Protein AF-A0A7X9A4W4-F1 (afdb_monomer)

Structure (mmCIF, N/CA/C/O backbone):
data_AF-A0A7X9A4W4-F1
#
_entry.id   AF-A0A7X9A4W4-F1
#
loop_
_atom_site.group_PDB
_atom_site.id
_atom_site.type_symbol
_atom_site.label_atom_id
_atom_site.label_alt_id
_atom_site.label_comp_id
_atom_site.label_asym_id
_atom_site.label_entity_id
_atom_site.label_seq_id
_atom_site.pdbx_PDB_ins_code
_atom_site.Cartn_x
_atom_site.Cartn_y
_atom_site.Cartn_z
_atom_site.occupancy
_atom_site.B_iso_or_equiv
_atom_site.auth_seq_id
_atom_site.auth_comp_id
_atom_site.auth_asym_id
_atom_site.auth_atom_id
_atom_site.pdbx_PDB_model_num
ATOM 1 N N . MET A 1 1 ? -30.301 20.824 38.271 1.00 56.84 1 MET A N 1
ATOM 2 C CA . MET A 1 1 ? -29.889 21.239 36.911 1.00 56.84 1 MET A CA 1
ATOM 3 C C . MET A 1 1 ? -31.110 21.199 36.017 1.00 56.84 1 MET A C 1
ATOM 5 O O . MET A 1 1 ? -31.786 20.177 36.024 1.00 56.84 1 MET A O 1
ATOM 9 N N . LYS A 1 2 ? -31.411 22.298 35.311 1.00 73.31 2 LYS A N 1
ATOM 10 C CA . LYS A 1 2 ? -32.441 22.325 34.260 1.00 73.31 2 LYS A CA 1
ATOM 11 C C . LYS A 1 2 ? -32.108 21.247 33.215 1.00 73.31 2 LYS A C 1
ATOM 13 O O . LYS A 1 2 ? -30.929 20.949 33.025 1.00 73.31 2 LYS A O 1
ATOM 18 N N . ILE A 1 3 ? -33.128 20.668 32.581 1.00 77.38 3 ILE A N 1
ATOM 19 C CA . ILE A 1 3 ? -33.038 19.543 31.626 1.00 77.38 3 ILE A CA 1
ATOM 20 C C . ILE A 1 3 ? -31.880 19.724 30.626 1.00 77.38 3 ILE A C 1
ATOM 22 O O . ILE A 1 3 ? -31.078 18.810 30.457 1.00 77.38 3 ILE A O 1
ATOM 26 N N . LEU A 1 4 ? -31.701 20.942 30.101 1.00 82.19 4 LEU A N 1
ATOM 27 C CA . LEU A 1 4 ? -30.618 21.312 29.184 1.00 82.19 4 LEU A CA 1
ATOM 28 C C . LEU A 1 4 ? -29.208 20.948 29.689 1.00 82.19 4 LEU A C 1
ATOM 30 O O . LEU A 1 4 ? -28.402 20.413 28.940 1.00 82.19 4 LEU A O 1
ATOM 34 N N . GLY A 1 5 ? -28.906 21.174 30.971 1.00 78.88 5 GLY A N 1
ATOM 35 C CA . GLY A 1 5 ? -27.584 20.862 31.526 1.00 78.88 5 GLY A CA 1
ATOM 36 C C . GLY A 1 5 ? -27.318 19.359 31.641 1.00 78.88 5 GLY A C 1
ATOM 37 O O . GLY A 1 5 ? -26.170 18.936 31.569 1.00 78.88 5 GLY A O 1
ATOM 38 N N . ARG A 1 6 ? -28.369 18.545 31.810 1.00 80.25 6 ARG A N 1
ATOM 39 C CA . ARG A 1 6 ? -28.243 17.078 31.811 1.00 80.25 6 ARG A CA 1
ATOM 40 C C . ARG A 1 6 ? -28.008 16.552 30.398 1.00 80.25 6 ARG A C 1
ATOM 42 O O . ARG A 1 6 ? -27.188 15.662 30.221 1.00 80.25 6 ARG A O 1
ATOM 49 N N . VAL A 1 7 ? -28.690 17.144 29.416 1.00 85.75 7 VAL A N 1
ATOM 50 C CA . VAL A 1 7 ? -28.518 16.826 27.992 1.00 85.75 7 VAL A CA 1
ATOM 51 C C . VAL A 1 7 ? -27.101 17.172 27.527 1.00 85.75 7 VAL A C 1
ATOM 53 O O . VAL A 1 7 ? -26.431 16.318 26.960 1.00 85.75 7 VAL A O 1
ATOM 56 N N . LEU A 1 8 ? -26.600 18.371 27.847 1.00 88.06 8 LEU A N 1
ATOM 57 C CA . LEU A 1 8 ? -25.225 18.773 27.518 1.00 88.06 8 LEU A CA 1
ATOM 58 C C . LEU A 1 8 ? -24.176 17.865 28.175 1.00 88.06 8 LEU A C 1
ATOM 60 O O . LEU A 1 8 ? -23.192 17.501 27.540 1.00 88.06 8 LEU A O 1
ATOM 64 N N . PHE A 1 9 ? -24.397 17.462 29.430 1.00 87.00 9 PHE A N 1
ATOM 65 C CA . PHE A 1 9 ? -23.504 16.532 30.122 1.00 87.00 9 PHE A CA 1
ATOM 66 C C . PHE A 1 9 ? -23.478 15.145 29.464 1.00 87.00 9 PHE A C 1
ATOM 68 O O . PHE A 1 9 ? -22.405 14.578 29.270 1.00 87.00 9 PHE A O 1
ATOM 75 N N . ALA A 1 10 ? -24.644 14.608 29.093 1.00 87.31 10 ALA A N 1
ATOM 76 C CA . ALA A 1 10 ? -24.727 13.335 28.385 1.00 87.31 10 ALA A CA 1
ATOM 77 C C . ALA A 1 10 ? -24.008 13.403 27.027 1.00 87.31 10 ALA A C 1
ATOM 79 O O . ALA A 1 10 ? -23.240 12.504 26.697 1.00 87.31 10 ALA A O 1
ATOM 80 N N . LEU A 1 11 ? -24.188 14.501 26.287 1.00 92.69 11 LEU A N 1
ATOM 81 C CA . LEU A 1 11 ? -23.514 14.731 25.009 1.00 92.69 11 LEU A CA 1
ATOM 82 C C . LEU A 1 11 ? -21.988 14.803 25.170 1.00 92.69 11 LEU A C 1
ATOM 84 O O . LEU A 1 11 ? -21.264 14.173 24.405 1.00 92.69 11 LEU A O 1
ATOM 88 N N . LEU A 1 12 ? -21.496 15.483 26.210 1.00 90.75 12 LEU A N 1
ATOM 89 C CA . LEU A 1 12 ? -20.068 15.509 26.540 1.00 90.75 12 LEU A CA 1
ATOM 90 C C . LEU A 1 12 ? -19.519 14.103 26.828 1.00 90.75 12 LEU A C 1
ATOM 92 O O . LEU A 1 12 ? -18.442 13.762 26.349 1.00 90.75 12 LEU A O 1
ATOM 96 N N . CYS A 1 13 ? -20.257 13.276 27.576 1.00 91.06 13 CYS A N 1
ATOM 97 C CA . CYS A 1 13 ? -19.845 11.899 27.860 1.00 91.06 13 CYS A CA 1
ATOM 98 C C . CYS A 1 13 ? -19.750 11.059 26.580 1.00 91.06 13 CYS A C 1
ATOM 100 O O . CYS A 1 13 ? -18.787 10.316 26.419 1.00 91.06 13 CYS A O 1
ATOM 102 N N . VAL A 1 14 ? -20.711 11.203 25.660 1.00 92.69 14 VAL A N 1
ATOM 103 C CA . VAL A 1 14 ? -20.690 10.515 24.359 1.00 92.69 14 VAL A CA 1
ATOM 104 C C . VAL A 1 14 ? -19.486 10.954 23.527 1.00 92.69 14 VAL A C 1
ATOM 106 O O . VAL A 1 14 ? -18.778 10.102 22.997 1.00 92.69 14 VAL A O 1
ATOM 109 N N . ILE A 1 15 ? -19.206 12.259 23.457 1.00 93.50 15 ILE A N 1
ATOM 110 C CA . ILE A 1 15 ? -18.042 12.788 22.730 1.00 93.50 15 ILE A CA 1
ATOM 111 C C . ILE A 1 15 ? -16.740 12.240 23.317 1.00 93.50 15 ILE A C 1
ATOM 113 O O . ILE A 1 15 ? -15.892 11.768 22.566 1.00 93.50 15 ILE A O 1
ATOM 117 N N . LEU A 1 16 ? -16.588 12.263 24.645 1.00 92.12 16 LEU A N 1
ATOM 118 C CA . LEU A 1 16 ? -15.406 11.713 25.313 1.00 92.12 16 LEU A CA 1
ATOM 119 C C . LEU A 1 16 ? -15.246 10.218 25.041 1.00 92.12 16 LEU A C 1
ATOM 121 O O . LEU A 1 16 ? -14.138 9.762 24.785 1.00 92.12 16 LEU A O 1
ATOM 125 N N . PHE A 1 17 ? -16.346 9.467 25.043 1.00 92.69 17 PHE A N 1
ATOM 126 C CA . PHE A 1 17 ? -16.317 8.044 24.740 1.00 92.69 17 PHE A CA 1
ATOM 127 C C . PHE A 1 17 ? -15.846 7.786 23.304 1.00 92.69 17 PHE A C 1
ATOM 129 O O . PHE A 1 17 ? -14.891 7.043 23.106 1.00 92.69 17 PHE A O 1
ATOM 136 N N . ILE A 1 18 ? -16.447 8.455 22.312 1.00 93.38 18 ILE A N 1
ATOM 137 C CA . ILE A 1 18 ? -16.051 8.345 20.897 1.00 93.38 18 ILE A CA 1
ATOM 138 C C . ILE A 1 18 ? -14.586 8.750 20.708 1.00 93.38 18 ILE A C 1
ATOM 140 O O . ILE A 1 18 ? -13.830 8.042 20.047 1.00 93.38 18 ILE A O 1
ATOM 144 N N . PHE A 1 19 ? -14.173 9.866 21.314 1.00 93.62 19 PHE A N 1
ATOM 145 C CA . PHE A 1 19 ? -12.795 10.340 21.254 1.00 93.62 19 PHE A CA 1
ATOM 146 C C . PHE A 1 19 ? -11.823 9.282 21.778 1.00 93.62 19 PHE A C 1
ATOM 148 O O . PHE A 1 19 ? -10.840 8.968 21.115 1.00 93.62 19 PHE A O 1
ATOM 155 N N . THR A 1 20 ? -12.109 8.690 22.935 1.00 93.38 20 THR A N 1
ATOM 156 C CA . THR A 1 20 ? -11.245 7.669 23.526 1.00 93.38 20 THR A CA 1
ATOM 157 C C . THR A 1 20 ? -11.214 6.381 22.720 1.00 93.38 20 THR A C 1
ATOM 159 O O . THR A 1 20 ? -10.135 5.806 22.588 1.00 93.38 20 THR A O 1
ATOM 162 N N . LEU A 1 21 ? -12.342 5.944 22.154 1.00 92.50 21 LEU A N 1
ATOM 163 C CA . LEU A 1 21 ? -12.365 4.793 21.250 1.00 92.50 21 LEU A CA 1
ATOM 164 C C . LEU A 1 21 ? -11.413 5.029 20.071 1.00 92.50 21 LEU A C 1
ATOM 166 O O . LEU A 1 21 ? -10.454 4.274 19.908 1.00 92.50 21 LEU A O 1
ATOM 170 N N . ASN A 1 22 ? -11.604 6.133 19.345 1.00 93.81 22 ASN A N 1
ATOM 171 C CA . ASN A 1 22 ? -10.788 6.488 18.182 1.00 93.81 22 ASN A CA 1
ATOM 172 C C . ASN A 1 22 ? -9.306 6.658 18.547 1.00 93.81 22 ASN A C 1
ATOM 174 O O . ASN A 1 22 ? -8.426 6.153 17.854 1.00 93.81 22 ASN A O 1
ATOM 178 N N . TYR A 1 23 ? -9.017 7.341 19.655 1.00 93.88 23 TYR A N 1
ATOM 179 C CA . TYR A 1 23 ? -7.650 7.568 20.118 1.00 93.88 23 TYR A CA 1
ATOM 180 C C . TYR A 1 23 ? -6.957 6.259 20.519 1.00 93.88 23 TYR A C 1
ATOM 182 O O . TYR A 1 23 ? -5.801 6.027 20.168 1.00 93.88 23 TYR A O 1
ATOM 190 N N . SER A 1 24 ? -7.668 5.365 21.213 1.00 94.81 24 SER A N 1
ATOM 191 C CA . SER A 1 24 ? -7.124 4.058 21.589 1.00 94.81 24 SER A CA 1
ATOM 192 C C . SER A 1 24 ? -6.820 3.195 20.365 1.00 94.81 24 SER A C 1
ATOM 194 O O . SER A 1 24 ? -5.773 2.553 20.319 1.00 94.81 24 SER A O 1
ATOM 196 N N . GLU A 1 25 ? -7.684 3.225 19.349 1.00 92.38 25 GLU A N 1
ATOM 197 C CA . GLU A 1 25 ? -7.465 2.520 18.091 1.00 92.38 25 GLU A CA 1
ATOM 198 C C . GLU A 1 25 ? -6.234 3.060 17.357 1.00 92.38 25 GLU A C 1
ATOM 200 O O . GLU A 1 25 ? -5.369 2.278 16.967 1.00 92.38 25 GLU A O 1
ATOM 205 N N . GLN A 1 26 ? -6.078 4.383 17.265 1.00 91.81 26 GLN A N 1
ATOM 206 C CA . GLN A 1 26 ? -4.887 4.995 16.668 1.00 91.81 26 GLN A CA 1
ATOM 207 C C . GLN A 1 26 ? -3.592 4.559 17.364 1.00 91.81 26 GLN A C 1
ATOM 209 O O . GLN A 1 26 ? -2.631 4.193 16.685 1.00 91.81 26 GLN A O 1
ATOM 214 N N . ILE A 1 27 ? -3.563 4.533 18.701 1.00 93.19 27 ILE A N 1
ATOM 215 C CA . ILE A 1 27 ? -2.382 4.073 19.448 1.00 93.19 27 ILE A CA 1
ATOM 216 C C . ILE A 1 27 ? -2.114 2.592 19.180 1.00 93.19 27 ILE A C 1
ATOM 218 O O . ILE A 1 27 ? -0.965 2.218 18.948 1.00 93.19 27 ILE A O 1
ATOM 222 N N . ARG A 1 28 ? -3.149 1.743 19.204 1.00 94.12 28 ARG A N 1
ATOM 223 C CA . ARG A 1 28 ? -3.011 0.305 18.926 1.00 94.12 28 ARG A CA 1
ATOM 224 C C . ARG A 1 28 ? -2.416 0.058 17.549 1.00 94.12 28 ARG A C 1
ATOM 226 O O . ARG A 1 28 ? -1.470 -0.715 17.426 1.00 94.12 28 ARG A O 1
ATOM 233 N N . VAL A 1 29 ? -2.940 0.750 16.541 1.00 91.00 29 VAL A N 1
ATOM 234 C CA . VAL A 1 29 ? -2.439 0.683 15.168 1.00 91.00 29 VAL A CA 1
ATOM 235 C C . VAL A 1 29 ? -0.992 1.174 15.109 1.00 91.00 29 VAL A C 1
ATOM 237 O O . VAL A 1 29 ? -0.151 0.473 14.555 1.00 91.00 29 VAL A O 1
ATOM 240 N N . SER A 1 30 ? -0.666 2.320 15.722 1.00 91.50 30 SER A N 1
ATOM 241 C CA . SER A 1 30 ? 0.712 2.840 15.759 1.00 91.50 30 SER A CA 1
ATOM 242 C C . SER A 1 30 ? 1.671 1.823 16.366 1.00 91.50 30 SER A C 1
ATOM 244 O O . SER A 1 30 ? 2.658 1.462 15.736 1.00 91.50 30 SER A O 1
ATOM 246 N N . LYS A 1 31 ? 1.341 1.280 17.543 1.00 92.56 31 LYS A N 1
ATOM 247 C CA . LYS A 1 31 ? 2.179 0.301 18.243 1.00 92.56 31 LYS A CA 1
ATOM 248 C C . LYS A 1 31 ? 2.356 -0.994 17.458 1.00 92.56 31 LYS A C 1
ATOM 250 O O . LYS A 1 31 ? 3.454 -1.543 17.441 1.00 92.56 31 LYS A O 1
ATOM 255 N N . TYR A 1 32 ? 1.304 -1.455 16.787 1.00 93.44 32 TYR A N 1
ATOM 256 C CA . TYR A 1 32 ? 1.378 -2.630 15.929 1.00 93.44 32 TYR A CA 1
ATOM 257 C C . TYR A 1 32 ? 2.342 -2.420 14.756 1.00 93.44 32 TYR A C 1
ATOM 259 O O . TYR A 1 32 ? 3.215 -3.256 14.536 1.00 93.44 32 TYR A O 1
ATOM 267 N N . PHE A 1 33 ? 2.236 -1.299 14.037 1.00 92.56 33 PHE A N 1
ATOM 268 C CA . PHE A 1 33 ? 3.133 -1.003 12.914 1.00 92.56 33 PHE A CA 1
ATOM 269 C C . PHE A 1 33 ? 4.559 -0.651 13.365 1.00 92.56 33 PHE A C 1
ATOM 271 O O . PHE A 1 33 ? 5.503 -1.033 12.683 1.00 92.56 33 PHE A O 1
ATOM 278 N N . GLU A 1 34 ? 4.738 -0.006 14.521 1.00 91.38 34 GLU A N 1
ATOM 279 C CA . GLU A 1 34 ? 6.058 0.241 15.130 1.00 91.38 34 GLU A CA 1
ATOM 280 C C . GLU A 1 34 ? 6.831 -1.057 15.401 1.00 91.38 34 GLU A C 1
ATOM 282 O O . GLU A 1 34 ? 8.053 -1.062 15.317 1.00 91.38 34 GLU A O 1
ATOM 287 N N . LYS A 1 35 ? 6.138 -2.154 15.727 1.00 92.75 35 LYS A N 1
ATOM 288 C CA . LYS A 1 35 ? 6.767 -3.461 15.958 1.00 92.75 35 LYS A CA 1
ATOM 289 C C . LYS A 1 35 ? 6.823 -4.284 14.673 1.00 92.75 35 LYS A C 1
ATOM 291 O O . LYS A 1 35 ? 7.892 -4.513 14.122 1.00 92.75 35 LYS A O 1
ATOM 296 N N . TYR A 1 36 ? 5.658 -4.697 14.182 1.00 94.06 36 TYR A N 1
ATOM 297 C CA . TYR A 1 36 ? 5.543 -5.656 13.084 1.00 94.06 36 TYR A CA 1
ATOM 298 C C . TYR A 1 36 ? 5.798 -5.033 11.713 1.00 94.06 36 TYR A C 1
ATOM 300 O O . TYR A 1 36 ? 6.301 -5.703 10.821 1.00 94.06 36 TYR A O 1
ATOM 308 N N . GLY A 1 37 ? 5.478 -3.748 11.540 1.00 93.19 37 GLY A N 1
ATOM 309 C CA . GLY A 1 37 ? 5.782 -3.033 10.302 1.00 93.19 37 GLY A CA 1
ATOM 310 C C . GLY A 1 37 ? 7.273 -2.756 10.143 1.00 93.19 37 GLY A C 1
ATOM 311 O O . GLY A 1 37 ? 7.791 -2.897 9.041 1.00 93.19 37 GLY A O 1
ATOM 312 N N . VAL A 1 38 ? 7.976 -2.423 11.231 1.00 93.00 38 VAL A N 1
ATOM 313 C CA . VAL A 1 38 ? 9.443 -2.294 11.216 1.00 93.00 38 VAL A CA 1
ATOM 314 C C . VAL A 1 38 ? 10.096 -3.644 10.937 1.00 93.00 38 VAL A C 1
ATOM 316 O O . VAL A 1 38 ? 10.949 -3.725 10.064 1.00 93.00 38 VAL A O 1
ATOM 319 N N . GLU A 1 39 ? 9.662 -4.711 11.612 1.00 94.50 39 GLU A N 1
ATOM 320 C CA . GLU A 1 39 ? 10.176 -6.065 11.371 1.00 94.50 39 GLU A CA 1
ATOM 321 C C . GLU A 1 39 ? 9.983 -6.502 9.910 1.00 94.50 39 GLU A C 1
ATOM 323 O O . GLU A 1 39 ? 10.937 -6.943 9.270 1.00 94.50 39 GLU A O 1
ATOM 328 N N . ALA A 1 40 ? 8.780 -6.309 9.358 1.00 94.19 40 ALA A N 1
ATOM 329 C CA . ALA A 1 40 ? 8.497 -6.612 7.959 1.00 94.19 40 ALA A CA 1
ATOM 330 C C . ALA A 1 40 ? 9.345 -5.765 6.997 1.00 94.19 40 ALA A C 1
ATOM 332 O O . ALA A 1 40 ? 9.793 -6.277 5.976 1.00 94.19 40 ALA A O 1
ATOM 333 N N . LEU A 1 41 ? 9.587 -4.487 7.309 1.00 92.50 41 LEU A N 1
ATOM 334 C CA . LEU A 1 41 ? 10.419 -3.609 6.483 1.00 92.50 41 LEU A CA 1
ATOM 335 C C . LEU A 1 41 ? 11.893 -4.030 6.494 1.00 92.50 41 LEU A C 1
ATOM 337 O O . LEU A 1 41 ? 12.534 -4.003 5.448 1.00 92.50 41 LEU A O 1
ATOM 341 N N . GLU A 1 42 ? 12.427 -4.422 7.652 1.00 93.00 42 GLU A N 1
ATOM 342 C CA . GLU A 1 42 ? 13.796 -4.931 7.758 1.00 93.00 42 GLU A CA 1
ATOM 343 C C . GLU A 1 42 ? 13.958 -6.245 6.988 1.00 93.00 42 GLU A C 1
ATOM 345 O O . GLU A 1 42 ? 14.894 -6.374 6.203 1.00 93.00 42 GLU A O 1
ATOM 350 N N . GLN A 1 43 ? 13.008 -7.176 7.122 1.00 94.81 43 GLN A N 1
ATOM 351 C CA . GLN A 1 43 ? 12.996 -8.423 6.346 1.00 94.81 43 GLN A CA 1
ATOM 352 C C . GLN A 1 43 ? 12.859 -8.153 4.838 1.00 94.81 43 GLN A C 1
ATOM 354 O O . GLN A 1 43 ? 13.508 -8.812 4.027 1.00 94.81 43 GLN A O 1
ATOM 359 N N . ALA A 1 44 ? 12.088 -7.131 4.453 1.00 93.00 44 ALA A N 1
ATOM 360 C CA . ALA A 1 44 ? 11.900 -6.754 3.055 1.00 93.00 44 ALA A CA 1
ATOM 361 C C . ALA A 1 44 ? 13.163 -6.215 2.364 1.00 93.00 44 ALA A C 1
ATOM 363 O O . ALA A 1 44 ? 13.219 -6.203 1.135 1.00 93.00 44 ALA A O 1
ATOM 364 N N . LYS A 1 45 ? 14.188 -5.796 3.122 1.00 88.94 45 LYS A N 1
ATOM 365 C CA . LYS A 1 45 ? 15.496 -5.427 2.553 1.00 88.94 45 LYS A CA 1
ATOM 366 C C . LYS A 1 45 ? 16.234 -6.632 1.970 1.00 88.94 45 LYS A C 1
ATOM 368 O O . LYS A 1 45 ? 17.032 -6.458 1.053 1.00 88.94 45 LYS A O 1
ATOM 373 N N . GLU A 1 46 ? 15.988 -7.821 2.515 1.00 90.88 46 GLU A N 1
ATOM 374 C CA . GLU A 1 46 ? 16.592 -9.077 2.065 1.00 90.88 46 GLU A CA 1
ATOM 375 C C . GLU A 1 46 ? 15.665 -9.842 1.112 1.00 90.88 46 GLU A C 1
ATOM 377 O O . GLU A 1 46 ? 16.134 -10.427 0.138 1.00 90.88 46 GLU A O 1
ATOM 382 N N . ASP A 1 47 ? 14.354 -9.812 1.368 1.00 92.31 47 ASP A N 1
ATOM 383 C CA . ASP A 1 47 ? 13.343 -10.521 0.583 1.00 92.31 47 ASP A CA 1
ATOM 384 C C . ASP A 1 47 ? 12.098 -9.637 0.344 1.00 92.31 47 ASP A C 1
ATOM 386 O O . ASP A 1 47 ? 11.264 -9.479 1.243 1.00 92.31 47 ASP A O 1
ATOM 390 N N . PRO A 1 48 ? 11.901 -9.104 -0.880 1.00 89.88 48 PRO A N 1
ATOM 391 C CA . PRO A 1 48 ? 10.760 -8.251 -1.216 1.00 89.88 48 PRO A CA 1
ATOM 392 C C . PRO A 1 48 ? 9.382 -8.874 -0.950 1.00 89.88 48 PRO A C 1
ATOM 394 O O . PRO A 1 48 ? 8.398 -8.142 -0.832 1.00 89.88 48 PRO A O 1
ATOM 397 N N . THR A 1 49 ? 9.267 -10.199 -0.792 1.00 92.50 49 THR A N 1
ATOM 398 C CA . THR A 1 49 ? 7.981 -10.839 -0.477 1.00 92.50 49 THR A CA 1
ATOM 399 C C . THR A 1 49 ? 7.403 -10.392 0.868 1.00 92.50 49 THR A C 1
ATOM 401 O O . THR A 1 49 ? 6.189 -10.488 1.072 1.00 92.50 49 THR A O 1
ATOM 404 N N . TYR A 1 50 ? 8.223 -9.857 1.781 1.00 93.94 50 TYR A N 1
ATOM 405 C CA . TYR A 1 50 ? 7.757 -9.284 3.047 1.00 93.94 50 TYR A CA 1
ATOM 406 C C . TYR A 1 50 ? 7.020 -7.953 2.879 1.00 93.94 50 TYR A C 1
ATOM 408 O O . TYR A 1 50 ? 6.236 -7.584 3.759 1.00 93.94 50 TYR A O 1
ATOM 416 N N . TYR A 1 51 ? 7.135 -7.286 1.722 1.00 94.12 51 TYR A N 1
ATOM 417 C CA . TYR A 1 51 ? 6.286 -6.135 1.415 1.00 94.12 51 TYR A CA 1
ATOM 418 C C . TYR A 1 51 ? 4.791 -6.482 1.398 1.00 94.12 51 TYR A C 1
ATOM 420 O O . TYR A 1 51 ? 3.967 -5.581 1.581 1.00 94.12 51 TYR A O 1
ATOM 428 N N . ARG A 1 52 ? 4.422 -7.775 1.293 1.00 93.31 52 ARG A N 1
ATOM 429 C CA . ARG A 1 52 ? 3.034 -8.255 1.448 1.00 93.31 52 ARG A CA 1
ATOM 430 C C . ARG A 1 52 ? 2.376 -7.795 2.737 1.00 93.31 52 ARG A C 1
ATOM 432 O O . ARG A 1 52 ? 1.162 -7.644 2.777 1.00 93.31 52 ARG A O 1
ATOM 439 N N . PHE A 1 53 ? 3.159 -7.521 3.780 1.00 92.88 53 PHE A N 1
ATOM 440 C CA . PHE A 1 53 ? 2.635 -6.955 5.014 1.00 92.88 53 PHE A CA 1
ATOM 441 C C . PHE A 1 53 ? 1.911 -5.616 4.776 1.00 92.88 53 PHE A C 1
ATOM 443 O O . PHE A 1 53 ? 0.928 -5.330 5.450 1.00 92.88 53 PHE A O 1
ATOM 450 N N . PHE A 1 54 ? 2.346 -4.801 3.811 1.00 91.56 54 PHE A N 1
ATOM 451 C CA . PHE A 1 54 ? 1.806 -3.456 3.583 1.00 91.56 54 PHE A CA 1
ATOM 452 C C . PHE 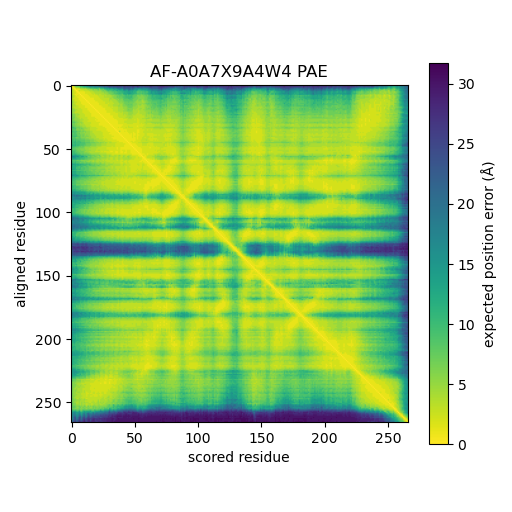A 1 54 ? 0.648 -3.423 2.586 1.00 91.56 54 PHE A C 1
ATOM 454 O O . PHE A 1 54 ? -0.354 -2.751 2.839 1.00 91.56 54 PHE A O 1
ATOM 461 N N . TYR A 1 55 ? 0.762 -4.152 1.472 1.00 91.00 55 TYR A N 1
ATOM 462 C CA . TYR A 1 55 ? -0.292 -4.197 0.452 1.00 91.00 55 TYR A CA 1
ATOM 463 C C . TYR A 1 55 ? -1.299 -5.326 0.688 1.00 91.00 55 TYR A C 1
ATOM 465 O O . TYR A 1 55 ? -2.457 -5.208 0.305 1.00 91.00 55 TYR A O 1
ATOM 473 N N . GLY A 1 56 ? -0.930 -6.402 1.385 1.00 86.62 56 GLY A N 1
ATOM 474 C CA . GLY A 1 56 ? -1.804 -7.563 1.563 1.00 86.62 56 GLY A CA 1
ATOM 475 C C . GLY A 1 56 ? -3.068 -7.281 2.378 1.00 86.62 56 GLY A C 1
ATOM 476 O O . GLY A 1 56 ? -4.052 -8.014 2.281 1.00 86.62 56 GLY A O 1
ATOM 477 N N . ALA A 1 57 ? -3.090 -6.189 3.145 1.00 86.19 57 ALA A N 1
ATOM 478 C CA . ALA A 1 57 ? -4.273 -5.734 3.867 1.00 86.19 57 ALA A CA 1
ATOM 479 C C . ALA A 1 57 ? -5.338 -5.081 2.967 1.00 86.19 57 ALA A C 1
ATOM 481 O O . ALA A 1 57 ? -6.457 -4.837 3.433 1.00 86.19 57 ALA A O 1
ATOM 482 N N . THR A 1 58 ? -5.033 -4.781 1.703 1.00 88.94 58 THR A N 1
ATOM 483 C CA . THR A 1 58 ? -5.961 -4.065 0.821 1.00 88.94 58 THR A CA 1
ATOM 484 C C . THR A 1 58 ? -6.850 -5.003 0.006 1.00 88.94 58 THR A C 1
ATOM 486 O O . THR A 1 58 ? -8.038 -4.714 -0.140 1.00 88.94 58 THR A O 1
ATOM 489 N N . GLY A 1 59 ? -6.347 -6.167 -0.413 1.00 92.94 59 GLY A N 1
ATOM 490 C CA . GLY A 1 59 ? -7.103 -7.125 -1.222 1.00 92.94 59 GLY A CA 1
ATOM 491 C C . GLY A 1 59 ? -6.370 -8.441 -1.483 1.00 92.94 59 GLY A C 1
ATOM 492 O O . GLY A 1 59 ? -5.394 -8.776 -0.808 1.00 92.94 59 GLY A O 1
ATOM 493 N N . TYR A 1 60 ? -6.873 -9.198 -2.457 1.00 95.75 60 TYR A N 1
ATOM 494 C CA . TYR A 1 60 ? -6.199 -10.373 -3.002 1.00 95.75 60 TYR A CA 1
ATOM 495 C C . TYR A 1 60 ? -4.92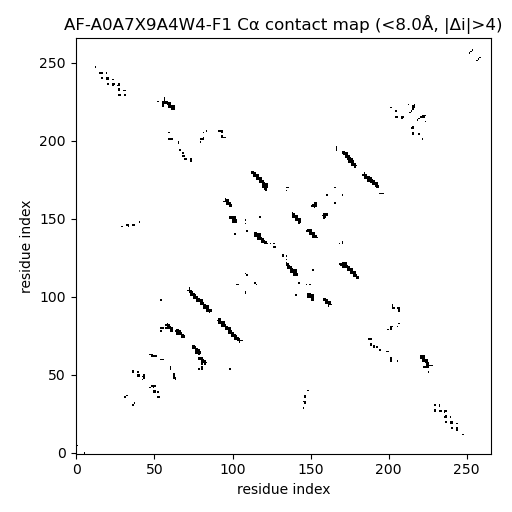6 -9.958 -3.729 1.00 95.75 60 TYR A C 1
ATOM 497 O O . TYR A 1 60 ? -4.926 -8.950 -4.434 1.00 95.75 60 TYR A O 1
ATOM 505 N N . HIS A 1 61 ? -3.857 -10.726 -3.559 1.00 95.81 61 HIS A N 1
ATOM 506 C CA . HIS A 1 61 ? -2.536 -10.345 -4.049 1.00 95.81 61 HIS A CA 1
ATOM 507 C C . HIS A 1 61 ? -1.623 -11.556 -4.256 1.00 95.81 61 HIS A C 1
ATOM 509 O O . HIS A 1 61 ? -1.854 -12.628 -3.697 1.00 95.81 61 HIS A O 1
ATOM 515 N N . LYS A 1 62 ? -0.548 -11.367 -5.022 1.00 95.25 62 LYS A N 1
ATOM 516 C CA . LYS A 1 62 ? 0.602 -12.282 -5.082 1.00 95.25 62 LYS A CA 1
ATOM 517 C C . LYS A 1 62 ? 1.743 -11.720 -4.238 1.00 95.25 62 LYS A C 1
ATOM 519 O O . LYS A 1 62 ? 1.809 -10.517 -4.028 1.00 95.25 62 LYS A O 1
ATOM 524 N N . ASN A 1 63 ? 2.658 -12.584 -3.796 1.00 91.88 63 ASN A N 1
ATOM 525 C CA . ASN A 1 63 ? 3.856 -12.163 -3.050 1.00 91.88 63 ASN A CA 1
ATOM 526 C C . ASN A 1 63 ? 4.958 -11.566 -3.938 1.00 91.88 63 ASN A C 1
ATOM 528 O O . ASN A 1 63 ? 5.938 -11.036 -3.421 1.00 91.88 63 ASN A O 1
ATOM 532 N N . VAL A 1 64 ? 4.816 -11.693 -5.256 1.00 93.00 64 VAL A N 1
ATOM 533 C CA . VAL A 1 64 ? 5.753 -11.162 -6.245 1.00 93.00 64 VAL A CA 1
ATOM 534 C C . VAL A 1 64 ? 5.190 -9.879 -6.853 1.00 93.00 64 VAL A C 1
ATOM 536 O O . VAL A 1 64 ? 3.973 -9.802 -7.058 1.00 93.00 64 VAL A O 1
ATOM 539 N N . PRO A 1 65 ? 6.038 -8.877 -7.134 1.00 94.19 65 PRO A N 1
ATOM 540 C CA . PRO A 1 65 ? 5.603 -7.694 -7.858 1.00 94.19 65 PRO A CA 1
ATOM 541 C C . PRO A 1 65 ? 5.169 -8.075 -9.279 1.00 94.19 65 PRO A C 1
ATOM 543 O O . PRO A 1 65 ? 5.731 -8.982 -9.892 1.00 94.19 65 PRO A O 1
ATOM 546 N N . LEU A 1 66 ? 4.168 -7.363 -9.793 1.00 94.19 66 LEU A N 1
ATOM 547 C CA . LEU A 1 66 ? 3.778 -7.397 -11.201 1.00 94.19 66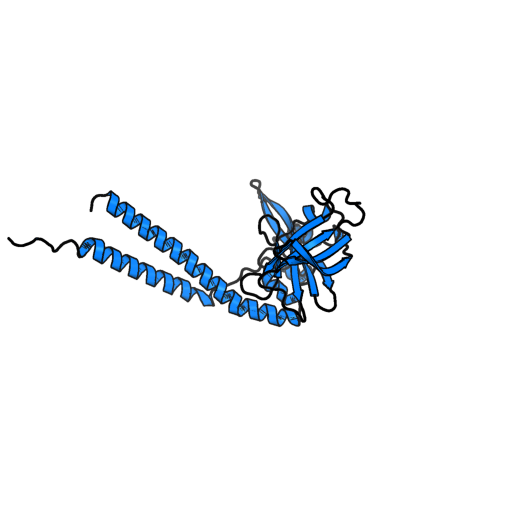 LEU A CA 1
ATOM 548 C C . LEU A 1 66 ? 4.890 -6.801 -12.073 1.00 94.19 66 LEU A C 1
ATOM 550 O O . LEU A 1 66 ? 5.179 -7.321 -13.144 1.00 94.19 66 LEU A O 1
ATOM 554 N N . TYR A 1 67 ? 5.547 -5.743 -11.590 1.00 94.38 67 TYR A N 1
ATOM 555 C CA . TYR A 1 67 ? 6.681 -5.126 -12.272 1.00 94.38 67 TYR A CA 1
ATOM 556 C C . TYR A 1 67 ? 7.654 -4.493 -11.272 1.00 94.38 67 TYR A C 1
ATOM 558 O O . TYR A 1 67 ? 7.256 -4.062 -10.186 1.00 94.38 67 TYR A O 1
ATOM 566 N N . GLU A 1 68 ? 8.928 -4.405 -11.644 1.00 95.31 68 GLU A N 1
ATOM 567 C CA . GLU A 1 68 ? 9.982 -3.766 -10.852 1.00 95.31 68 GLU A CA 1
ATOM 568 C C . GLU A 1 68 ? 10.841 -2.881 -11.756 1.00 95.31 68 GLU A C 1
ATOM 570 O O . GLU A 1 68 ? 11.306 -3.317 -12.809 1.00 95.31 68 GLU A O 1
ATOM 575 N N . VAL A 1 69 ? 11.099 -1.646 -11.322 1.00 95.62 69 VAL A N 1
ATOM 576 C CA . VAL A 1 69 ? 12.132 -0.790 -11.920 1.00 95.62 69 VAL A CA 1
ATOM 577 C C . VAL A 1 69 ? 13.130 -0.354 -10.864 1.00 95.62 69 VAL A C 1
ATOM 579 O O . VAL A 1 69 ? 12.764 0.045 -9.759 1.00 95.62 69 VAL A O 1
ATOM 582 N N . ALA A 1 70 ? 14.412 -0.390 -11.213 1.00 95.19 70 ALA A N 1
ATOM 583 C CA . ALA A 1 70 ? 15.479 -0.041 -10.291 1.00 95.19 70 ALA A CA 1
ATOM 584 C C . ALA A 1 70 ? 16.626 0.706 -10.977 1.00 95.19 70 ALA A C 1
ATOM 586 O O . ALA A 1 70 ? 16.906 0.526 -12.168 1.00 95.19 70 ALA A O 1
ATOM 587 N N . ASN A 1 71 ? 17.323 1.521 -10.193 1.00 93.88 71 ASN A N 1
ATOM 588 C CA . ASN A 1 71 ? 18.690 1.955 -10.459 1.00 93.88 71 ASN A CA 1
ATOM 589 C C . ASN A 1 71 ? 19.581 1.601 -9.251 1.00 93.88 71 ASN A C 1
ATOM 591 O O . ASN A 1 71 ? 19.185 0.814 -8.387 1.00 93.88 71 ASN A O 1
ATOM 595 N N . ASP A 1 72 ? 20.795 2.149 -9.200 1.00 90.56 72 ASP A N 1
ATOM 596 C CA . ASP A 1 72 ? 21.746 1.840 -8.128 1.00 90.56 72 ASP A CA 1
ATOM 597 C C . ASP A 1 72 ? 21.253 2.291 -6.738 1.00 90.56 72 ASP A C 1
ATOM 599 O O . ASP A 1 72 ? 21.616 1.686 -5.728 1.00 90.56 72 ASP A O 1
ATOM 603 N N . GLU A 1 73 ? 20.402 3.321 -6.670 1.00 92.50 73 GLU A N 1
ATOM 604 C CA . GLU A 1 73 ? 19.974 3.953 -5.415 1.00 92.50 73 GLU A CA 1
ATOM 605 C C . GLU A 1 73 ? 18.511 3.679 -5.039 1.00 92.50 73 GLU A C 1
ATOM 607 O O . GLU A 1 73 ? 18.202 3.603 -3.847 1.00 92.50 73 GLU A O 1
ATOM 612 N N . TYR A 1 74 ? 17.617 3.533 -6.017 1.00 94.00 74 TYR A N 1
ATOM 613 C CA . TYR A 1 74 ? 16.165 3.496 -5.845 1.00 94.00 74 TYR A CA 1
ATOM 614 C C . TYR A 1 74 ? 15.542 2.290 -6.542 1.00 94.00 74 TYR A C 1
ATOM 616 O O . TYR A 1 74 ? 15.979 1.872 -7.618 1.00 94.00 74 TYR A O 1
ATOM 624 N N . THR A 1 75 ? 14.475 1.768 -5.945 1.00 95.06 75 THR A N 1
ATOM 625 C CA . THR A 1 75 ? 13.668 0.688 -6.515 1.00 95.06 75 THR A CA 1
ATOM 626 C C . THR A 1 75 ? 12.190 1.010 -6.350 1.00 95.06 75 THR A C 1
ATOM 628 O O . THR A 1 75 ? 11.763 1.512 -5.309 1.00 95.06 75 THR A O 1
ATOM 631 N N . ILE A 1 76 ? 11.412 0.744 -7.394 1.00 95.88 76 ILE A N 1
ATOM 632 C CA . ILE A 1 76 ? 9.966 0.918 -7.422 1.00 95.88 76 ILE A CA 1
ATOM 633 C C . ILE A 1 76 ? 9.355 -0.437 -7.757 1.00 95.88 76 ILE A C 1
ATOM 635 O O . 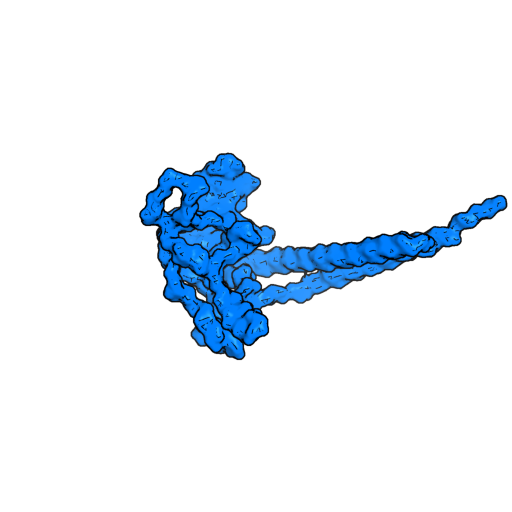ILE A 1 76 ? 9.634 -1.010 -8.810 1.00 95.88 76 ILE A O 1
ATOM 639 N N . TYR A 1 77 ? 8.523 -0.931 -6.850 1.00 95.94 77 TYR A N 1
ATOM 640 C CA . TYR A 1 77 ? 7.776 -2.169 -7.007 1.00 95.94 77 TYR A CA 1
ATOM 641 C C . TYR A 1 77 ? 6.315 -1.850 -7.290 1.00 95.94 77 TYR A C 1
ATOM 643 O O . TYR A 1 77 ? 5.699 -1.068 -6.560 1.00 95.94 77 TYR A O 1
ATOM 651 N N . PHE A 1 78 ? 5.751 -2.504 -8.297 1.00 95.38 78 PHE A N 1
ATOM 652 C CA . PHE A 1 78 ? 4.339 -2.427 -8.643 1.00 95.38 78 PHE A CA 1
ATOM 653 C C . PHE A 1 78 ? 3.683 -3.764 -8.319 1.00 95.38 78 PHE A C 1
ATOM 655 O O . PHE A 1 78 ? 4.070 -4.790 -8.871 1.00 95.38 78 PHE A O 1
ATOM 662 N N . TYR A 1 79 ? 2.697 -3.772 -7.427 1.00 95.75 79 TYR A N 1
ATOM 663 C CA . TYR A 1 79 ? 1.941 -4.969 -7.060 1.00 95.75 79 TYR A CA 1
ATOM 664 C C . TYR A 1 79 ? 0.521 -4.892 -7.609 1.00 95.75 79 TYR A C 1
ATOM 666 O O . TYR A 1 79 ? -0.149 -3.870 -7.464 1.00 95.75 79 TYR A O 1
ATOM 674 N N . GLU A 1 80 ? 0.044 -5.993 -8.186 1.00 95.88 80 GLU A N 1
ATOM 675 C CA . GLU A 1 80 ? -1.373 -6.164 -8.501 1.00 95.88 80 GLU A CA 1
ATOM 676 C C . GLU A 1 80 ? -2.148 -6.491 -7.221 1.00 95.88 80 GLU A C 1
ATOM 678 O O . GLU A 1 80 ? -1.828 -7.448 -6.508 1.00 95.88 80 GLU A O 1
ATOM 683 N N . VAL A 1 81 ? -3.195 -5.713 -6.948 1.00 95.69 81 VAL A N 1
ATOM 684 C CA . VAL A 1 81 ? -4.139 -5.972 -5.861 1.00 95.69 81 VAL A CA 1
ATOM 685 C C . VAL A 1 81 ? -5.554 -5.987 -6.416 1.00 95.69 81 VAL A C 1
ATOM 687 O O . VAL A 1 81 ? -5.973 -5.061 -7.108 1.00 95.69 81 VAL A O 1
ATOM 690 N N . VAL A 1 82 ? -6.313 -7.023 -6.068 1.00 95.75 82 VAL A N 1
ATOM 691 C CA . VAL A 1 82 ? -7.706 -7.188 -6.482 1.00 95.75 82 VAL A CA 1
ATOM 692 C C . VAL A 1 82 ? -8.633 -7.120 -5.277 1.00 95.75 82 VAL A C 1
ATOM 694 O O . VAL A 1 82 ? -8.456 -7.837 -4.291 1.00 95.75 82 VAL A O 1
ATOM 697 N N . THR A 1 83 ? -9.667 -6.290 -5.355 1.00 94.25 83 THR A N 1
ATOM 698 C CA . THR A 1 83 ? -10.774 -6.295 -4.393 1.00 94.25 83 THR A CA 1
ATOM 699 C C . THR A 1 83 ? -12.033 -6.839 -5.051 1.00 94.25 83 THR A C 1
ATOM 701 O O . THR A 1 83 ? -12.214 -6.740 -6.262 1.00 94.25 83 THR A O 1
ATOM 704 N N . LEU A 1 84 ? -12.899 -7.454 -4.248 1.00 93.25 84 LEU A N 1
ATOM 705 C CA . LEU A 1 84 ? -14.197 -7.932 -4.705 1.00 93.25 84 LEU A CA 1
ATOM 706 C C . LEU A 1 84 ? -15.292 -7.029 -4.157 1.00 93.25 84 LEU A C 1
ATOM 708 O O . LEU A 1 84 ? -15.362 -6.792 -2.950 1.00 93.25 84 LEU A O 1
ATOM 712 N N . GLU A 1 85 ? -16.169 -6.576 -5.041 1.00 91.38 85 GLU A N 1
ATOM 713 C CA . GLU A 1 85 ? -17.352 -5.803 -4.694 1.00 91.38 85 GLU A CA 1
ATOM 714 C C . GLU A 1 85 ? -18.602 -6.538 -5.147 1.00 91.38 85 GLU A C 1
ATOM 716 O O . GLU A 1 85 ? -18.693 -7.028 -6.271 1.00 91.38 85 GLU A O 1
ATOM 721 N N . GLN A 1 86 ? -19.589 -6.607 -4.259 1.00 90.31 86 GLN A N 1
ATOM 722 C CA . GLN A 1 86 ? -20.872 -7.208 -4.574 1.00 90.31 86 GLN A CA 1
ATOM 723 C C . GLN A 1 86 ? -21.910 -6.110 -4.781 1.00 90.31 86 GLN A C 1
ATOM 725 O O . GLN A 1 86 ? -22.141 -5.276 -3.901 1.00 90.31 86 GLN A O 1
ATOM 730 N N . ASN A 1 87 ? -22.549 -6.102 -5.949 1.00 88.19 87 ASN A N 1
ATOM 731 C CA . ASN A 1 87 ? -23.606 -5.140 -6.229 1.00 88.19 87 ASN A CA 1
ATOM 732 C C . ASN A 1 87 ? -24.918 -5.512 -5.506 1.00 88.19 87 ASN A C 1
ATOM 734 O O . ASN A 1 87 ? -25.069 -6.586 -4.919 1.00 88.19 87 ASN A O 1
ATOM 738 N N . LYS A 1 88 ? -25.921 -4.625 -5.576 1.00 86.56 88 LYS A N 1
ATOM 739 C CA . LYS A 1 88 ? -27.247 -4.859 -4.967 1.00 86.56 88 LYS A CA 1
ATOM 740 C C . LYS A 1 88 ? -27.963 -6.103 -5.518 1.00 86.56 88 LYS A C 1
ATOM 742 O O . LYS A 1 88 ? -28.828 -6.643 -4.836 1.00 86.56 88 LYS A O 1
ATOM 747 N N . ALA A 1 89 ? -27.607 -6.550 -6.722 1.00 87.44 89 ALA A N 1
ATOM 748 C CA . ALA A 1 89 ? -28.133 -7.751 -7.367 1.00 87.44 89 ALA A CA 1
ATOM 749 C C . ALA A 1 89 ? -27.344 -9.028 -7.011 1.00 87.44 89 ALA A C 1
ATOM 751 O O . ALA A 1 89 ? -27.626 -10.086 -7.563 1.00 87.44 89 ALA A O 1
ATOM 752 N N . LYS A 1 90 ? -26.403 -8.949 -6.057 1.00 86.06 90 LYS A N 1
ATOM 753 C CA . LYS A 1 90 ? -25.504 -10.032 -5.629 1.00 86.06 90 LYS A CA 1
ATOM 754 C C . LYS A 1 90 ? -24.478 -10.487 -6.669 1.00 86.06 90 LYS A C 1
ATOM 756 O O . LYS A 1 90 ? -23.813 -11.494 -6.438 1.00 86.06 90 LYS A O 1
ATOM 761 N N . GLU A 1 91 ? -24.288 -9.746 -7.752 1.00 88.62 91 GLU A N 1
ATOM 762 C CA . GLU A 1 91 ? -23.211 -10.017 -8.701 1.00 88.62 91 GLU A CA 1
ATOM 763 C C . GLU A 1 91 ? -21.888 -9.520 -8.121 1.00 88.62 91 GLU A C 1
ATOM 765 O O . GLU A 1 91 ? -21.782 -8.370 -7.680 1.00 88.62 91 GLU A O 1
ATOM 770 N N . THR A 1 92 ? -20.891 -10.399 -8.122 1.00 91.25 92 THR A N 1
ATOM 771 C CA . THR A 1 92 ? -19.529 -10.093 -7.687 1.00 91.25 92 THR A CA 1
ATOM 772 C C . THR A 1 92 ? -18.744 -9.520 -8.860 1.00 91.25 92 THR A C 1
ATOM 774 O O . THR A 1 92 ? -18.742 -10.093 -9.948 1.00 91.25 92 THR A O 1
ATOM 777 N N . ARG A 1 93 ? -18.065 -8.398 -8.638 1.00 92.31 93 ARG A N 1
ATOM 778 C CA . ARG A 1 93 ? -17.136 -7.773 -9.583 1.00 92.31 93 ARG A CA 1
ATOM 779 C C . ARG A 1 93 ? -15.764 -7.666 -8.937 1.00 92.31 93 ARG A C 1
ATOM 781 O O . ARG A 1 93 ? -15.673 -7.482 -7.724 1.00 92.31 93 ARG A O 1
ATOM 788 N N . ALA A 1 94 ? -14.720 -7.797 -9.746 1.00 92.88 94 ALA A N 1
ATOM 789 C CA . ALA A 1 94 ? -13.351 -7.589 -9.310 1.00 92.88 94 ALA A CA 1
ATOM 790 C C . ALA A 1 94 ? -12.883 -6.214 -9.766 1.00 92.88 94 ALA A C 1
ATOM 792 O O . ALA A 1 94 ? -13.018 -5.879 -10.940 1.00 92.88 94 ALA A O 1
ATOM 793 N N . ASN A 1 95 ? -12.317 -5.458 -8.834 1.00 93.81 95 ASN A N 1
ATOM 794 C CA . ASN A 1 95 ? -11.647 -4.202 -9.116 1.00 93.81 95 ASN A CA 1
ATOM 795 C C . ASN A 1 95 ? -10.146 -4.420 -8.940 1.00 93.81 95 ASN A C 1
ATOM 797 O O . ASN A 1 95 ? -9.708 -4.899 -7.890 1.00 93.81 95 ASN A O 1
ATOM 801 N N . THR A 1 96 ? -9.370 -4.071 -9.962 1.00 95.25 96 THR A N 1
ATOM 802 C CA . THR A 1 96 ? -7.919 -4.272 -9.977 1.00 95.25 96 THR A CA 1
ATOM 803 C C . THR A 1 96 ? -7.196 -2.949 -9.824 1.00 95.25 96 THR A C 1
ATOM 805 O O . THR A 1 96 ? -7.533 -1.957 -10.472 1.00 95.25 96 THR A O 1
ATOM 808 N N . TYR A 1 97 ? -6.167 -2.955 -8.987 1.00 94.19 97 TYR A N 1
ATOM 809 C CA . TYR A 1 97 ? -5.360 -1.790 -8.674 1.00 94.19 97 TYR A CA 1
ATOM 810 C C . TYR A 1 97 ? -3.873 -2.124 -8.728 1.00 94.19 97 TYR A C 1
ATOM 812 O O . TYR A 1 97 ? -3.465 -3.252 -8.447 1.00 94.19 97 TYR A O 1
ATOM 820 N N . LEU A 1 98 ? -3.070 -1.106 -9.016 1.00 93.88 98 LEU A N 1
ATOM 821 C CA . LEU A 1 98 ? -1.639 -1.093 -8.762 1.00 93.88 98 LEU A CA 1
ATOM 822 C C . LEU A 1 98 ? -1.375 -0.473 -7.388 1.00 93.88 98 LEU A C 1
ATOM 824 O O . LEU A 1 98 ? -1.825 0.638 -7.088 1.00 93.88 98 LEU A O 1
ATOM 828 N N . TYR A 1 99 ? -0.629 -1.203 -6.566 1.00 95.12 99 TYR A N 1
ATOM 829 C CA . TYR A 1 99 ? -0.041 -0.713 -5.327 1.00 95.12 99 TYR A CA 1
ATOM 830 C C . TYR A 1 99 ? 1.455 -0.507 -5.552 1.00 95.12 99 TYR A C 1
ATOM 832 O O . TYR A 1 99 ? 2.183 -1.461 -5.828 1.00 95.12 99 TYR A O 1
ATOM 840 N N . THR A 1 100 ? 1.920 0.729 -5.407 1.00 95.50 100 THR A N 1
ATOM 841 C CA . THR A 1 100 ? 3.317 1.081 -5.679 1.00 95.50 100 THR A CA 1
ATOM 842 C C . THR A 1 100 ? 4.081 1.288 -4.381 1.00 95.50 100 THR A C 1
ATOM 844 O O . THR A 1 100 ? 3.673 2.099 -3.548 1.00 95.50 100 THR A O 1
ATOM 847 N N . ILE A 1 101 ? 5.217 0.607 -4.239 1.00 95.56 101 ILE A N 1
ATOM 848 C CA . ILE A 1 101 ? 6.182 0.813 -3.156 1.00 95.56 101 ILE A CA 1
ATOM 849 C C . ILE A 1 101 ? 7.467 1.394 -3.735 1.00 95.56 101 ILE A C 1
ATOM 851 O O . ILE A 1 101 ? 8.030 0.837 -4.672 1.00 95.56 101 ILE A O 1
ATOM 855 N N . VAL A 1 102 ? 7.953 2.480 -3.140 1.00 95.12 102 VAL A N 1
ATOM 856 C CA . VAL A 1 102 ? 9.224 3.127 -3.476 1.00 95.12 102 VAL A CA 1
ATOM 857 C C . VAL A 1 102 ? 10.197 2.943 -2.319 1.00 95.12 102 VAL A C 1
ATOM 859 O O . VAL A 1 102 ? 9.868 3.199 -1.156 1.00 95.12 102 VAL A O 1
ATOM 862 N N . THR A 1 103 ? 11.409 2.499 -2.637 1.00 93.25 103 THR A N 1
ATOM 863 C CA . THR A 1 103 ? 12.459 2.211 -1.659 1.00 93.25 103 THR A CA 1
ATOM 864 C C . THR A 1 103 ? 13.789 2.797 -2.115 1.00 93.25 103 THR A C 1
ATOM 866 O O . THR A 1 103 ? 13.995 3.086 -3.297 1.00 93.25 103 THR A O 1
ATOM 869 N N . SER A 1 104 ? 14.699 3.004 -1.164 1.00 90.81 104 SER A N 1
ATOM 870 C CA . SER A 1 104 ? 16.079 3.382 -1.454 1.00 90.81 104 SER A CA 1
ATOM 871 C C . SER A 1 104 ? 17.046 2.517 -0.663 1.00 90.81 104 SER A C 1
ATOM 873 O O . SER A 1 104 ? 16.788 2.172 0.491 1.00 90.81 104 SER A O 1
ATOM 875 N N . LYS A 1 105 ? 18.169 2.174 -1.297 1.00 80.75 105 LYS A N 1
ATOM 876 C CA . LYS A 1 105 ? 19.239 1.369 -0.698 1.00 80.75 105 LYS A CA 1
ATOM 877 C C . LYS A 1 105 ? 20.196 2.206 0.149 1.00 80.75 105 LYS A C 1
ATOM 879 O O . LYS A 1 105 ? 20.753 1.700 1.117 1.00 80.75 105 LYS A O 1
ATOM 884 N N . THR A 1 106 ? 20.419 3.464 -0.230 1.00 76.06 106 THR A N 1
ATOM 885 C CA . THR A 1 106 ? 21.545 4.267 0.281 1.00 76.06 106 THR A CA 1
ATOM 886 C C . THR A 1 106 ? 21.157 5.662 0.756 1.00 76.06 106 THR A C 1
ATOM 888 O O . THR A 1 106 ? 21.857 6.211 1.607 1.00 76.06 106 THR A O 1
ATOM 891 N N . LYS A 1 107 ? 20.063 6.249 0.250 1.00 78.69 107 LYS A N 1
ATOM 892 C CA . LYS A 1 107 ? 19.659 7.623 0.577 1.00 78.69 107 LYS A CA 1
ATOM 893 C C . LYS A 1 107 ? 18.287 7.666 1.247 1.00 78.69 107 LYS A C 1
ATOM 895 O O . LYS A 1 107 ? 17.381 6.938 0.853 1.00 78.69 107 LYS A O 1
ATOM 900 N N . PRO A 1 108 ? 18.089 8.539 2.247 1.00 82.19 108 PRO A N 1
ATOM 901 C CA . PRO A 1 108 ? 16.771 8.737 2.822 1.00 82.19 108 PRO A CA 1
ATOM 902 C C . PRO A 1 108 ? 15.833 9.353 1.780 1.00 82.19 108 PRO A C 1
ATOM 904 O O . PRO A 1 108 ? 16.152 10.352 1.136 1.00 82.19 108 PRO A O 1
ATOM 907 N N . LEU A 1 109 ? 14.656 8.750 1.649 1.00 83.62 109 LEU A N 1
ATOM 908 C CA . LEU A 1 109 ? 13.580 9.224 0.781 1.00 83.62 109 LEU A CA 1
ATOM 909 C C . LEU A 1 109 ? 12.783 10.382 1.409 1.00 83.62 109 LEU A C 1
ATOM 911 O O . LEU A 1 109 ? 12.080 11.096 0.706 1.00 83.62 109 LEU A O 1
ATOM 915 N N . ALA A 1 110 ? 12.914 10.619 2.716 1.00 79.19 110 ALA A N 1
ATOM 916 C CA . ALA A 1 110 ? 12.346 11.799 3.361 1.00 79.19 110 ALA A CA 1
ATOM 917 C C . ALA A 1 110 ? 13.359 12.945 3.439 1.00 79.19 110 ALA A C 1
ATOM 919 O O . ALA A 1 110 ? 14.454 12.786 3.981 1.00 79.19 110 ALA A O 1
ATOM 920 N N . LYS A 1 111 ? 12.940 14.126 2.979 1.00 78.62 111 LYS A N 1
ATOM 921 C CA . LYS A 1 111 ? 13.610 15.413 3.203 1.00 78.62 111 LYS A CA 1
ATOM 922 C C . LYS A 1 111 ? 12.573 16.394 3.763 1.00 78.62 111 LYS A C 1
ATOM 924 O O . LYS A 1 111 ? 11.426 16.365 3.335 1.00 78.62 111 LYS A O 1
ATOM 929 N N . GLU A 1 112 ? 12.958 17.269 4.697 1.00 68.62 112 GLU A N 1
ATOM 930 C CA . GLU A 1 112 ? 12.018 18.172 5.402 1.00 68.62 112 GLU A CA 1
ATOM 931 C C . GLU A 1 112 ? 11.222 19.117 4.482 1.00 68.62 112 GLU A C 1
ATOM 933 O O . GLU A 1 112 ? 10.160 19.584 4.881 1.00 68.62 112 GLU A O 1
ATOM 938 N N . LYS A 1 113 ? 11.722 19.398 3.271 1.00 71.50 113 LYS A N 1
ATOM 939 C CA . LYS A 1 113 ? 11.141 20.370 2.327 1.00 71.50 113 LYS A CA 1
ATOM 940 C C . LYS A 1 113 ? 10.890 19.822 0.924 1.00 71.50 113 LYS A C 1
ATOM 942 O O . LYS A 1 113 ? 10.550 20.585 0.028 1.00 71.50 113 LYS A O 1
ATOM 947 N N . ASN A 1 114 ? 11.093 18.520 0.718 1.00 77.94 114 ASN A N 1
ATOM 948 C CA . ASN A 1 114 ? 10.908 17.928 -0.600 1.00 77.94 114 ASN A CA 1
ATOM 949 C C . ASN A 1 114 ? 9.824 16.861 -0.522 1.00 77.94 114 ASN A C 1
ATOM 951 O O . ASN A 1 114 ? 9.842 15.993 0.352 1.00 77.94 114 ASN A O 1
ATOM 955 N N . GLN A 1 115 ? 8.903 16.917 -1.471 1.00 88.38 115 GLN A N 1
ATOM 956 C CA . GLN A 1 115 ? 7.912 15.885 -1.715 1.00 88.38 115 GLN A CA 1
ATOM 957 C C . GLN A 1 115 ? 8.461 14.911 -2.753 1.00 88.38 115 GLN A C 1
ATOM 959 O O . GLN A 1 115 ? 9.228 15.301 -3.632 1.00 88.38 115 GLN A O 1
ATOM 964 N N . LEU A 1 116 ? 8.082 13.640 -2.654 1.00 92.75 116 LEU A N 1
ATOM 965 C CA . LEU A 1 116 ? 8.363 12.679 -3.711 1.00 92.75 116 LEU A CA 1
ATOM 966 C C . LEU A 1 116 ? 7.184 12.639 -4.680 1.00 92.75 116 LEU A C 1
ATOM 968 O O . LEU A 1 116 ? 6.025 12.584 -4.263 1.00 92.75 116 LEU A O 1
ATOM 972 N N . LEU A 1 117 ? 7.494 12.635 -5.969 1.00 93.00 117 LEU A N 1
ATOM 973 C CA . LEU A 1 117 ? 6.519 12.523 -7.045 1.00 93.00 117 LEU A CA 1
ATOM 974 C C . LEU A 1 117 ? 6.892 11.342 -7.935 1.00 93.00 117 LEU A C 1
ATOM 976 O O . LEU A 1 117 ? 8.018 11.268 -8.426 1.00 93.00 117 LEU A O 1
ATOM 980 N N . LEU A 1 118 ? 5.937 10.443 -8.149 1.00 93.75 118 LEU A N 1
ATOM 981 C CA . LEU A 1 118 ? 6.004 9.412 -9.172 1.00 93.75 118 LEU A CA 1
ATOM 982 C C . LEU A 1 118 ? 5.234 9.904 -10.393 1.00 93.75 118 LEU A C 1
ATOM 984 O O . LEU A 1 118 ? 4.047 10.209 -10.288 1.00 93.75 118 LEU A O 1
ATOM 988 N N . ARG A 1 119 ? 5.903 9.969 -11.537 1.00 92.50 119 ARG A N 1
ATOM 989 C CA . ARG A 1 119 ? 5.314 10.402 -12.798 1.00 92.50 119 ARG A CA 1
ATOM 990 C C . ARG A 1 119 ? 5.397 9.276 -13.812 1.00 92.50 119 ARG A C 1
ATOM 992 O O . ARG A 1 119 ? 6.476 8.757 -14.075 1.00 92.50 119 ARG A O 1
ATOM 999 N N . PHE A 1 120 ? 4.265 8.939 -14.405 1.00 91.62 120 PHE A N 1
ATOM 1000 C CA . PHE A 1 120 ? 4.206 8.121 -15.609 1.00 91.62 120 PHE A CA 1
ATOM 1001 C C . PHE A 1 120 ? 4.050 9.026 -16.822 1.00 91.62 120 PHE A C 1
ATOM 1003 O O . PHE A 1 120 ? 3.330 10.019 -16.725 1.00 91.62 120 PHE A O 1
ATOM 1010 N N . LYS A 1 121 ? 4.710 8.708 -17.935 1.00 90.19 121 LYS A N 1
ATOM 1011 C CA . LYS A 1 121 ? 4.616 9.460 -19.193 1.00 90.19 121 LYS A CA 1
ATOM 1012 C C . LYS A 1 121 ? 4.357 8.524 -20.362 1.00 90.19 121 LYS A C 1
ATOM 1014 O O . LYS A 1 121 ? 4.849 7.400 -20.362 1.00 90.19 121 LYS A O 1
ATOM 1019 N N . ASP A 1 122 ? 3.588 9.015 -21.323 1.00 89.12 122 ASP A N 1
ATOM 1020 C CA . ASP A 1 122 ? 3.504 8.497 -22.687 1.00 89.12 122 ASP A CA 1
ATOM 1021 C C . ASP A 1 122 ? 4.419 9.361 -23.563 1.00 89.12 122 ASP A C 1
ATOM 1023 O O . ASP A 1 122 ? 4.086 10.504 -23.888 1.00 89.12 122 ASP A O 1
ATOM 1027 N N . THR A 1 123 ? 5.604 8.851 -23.905 1.00 86.38 123 THR A N 1
ATOM 1028 C CA . THR A 1 123 ? 6.591 9.620 -24.678 1.00 86.38 123 THR A CA 1
ATOM 1029 C C . THR A 1 123 ? 6.220 9.799 -26.151 1.00 86.38 123 THR A C 1
ATOM 1031 O O . THR A 1 123 ? 6.890 10.557 -26.854 1.00 86.38 123 THR A O 1
ATOM 1034 N N . SER A 1 124 ? 5.149 9.155 -26.631 1.00 82.44 124 SER A N 1
ATOM 1035 C CA . SER A 1 124 ? 4.676 9.303 -28.012 1.00 82.44 124 SER A CA 1
ATOM 1036 C C . SER A 1 124 ? 3.855 10.576 -28.249 1.00 82.44 124 SER A C 1
ATOM 1038 O O . SER A 1 124 ? 3.666 10.984 -29.398 1.00 82.44 124 SER A O 1
ATOM 1040 N N . VAL A 1 125 ? 3.380 11.223 -27.181 1.00 78.38 125 VAL A N 1
ATOM 1041 C CA . VAL A 1 125 ? 2.565 12.438 -27.250 1.00 78.38 125 VAL A CA 1
ATOM 1042 C C . VAL A 1 125 ? 3.458 13.668 -27.094 1.00 78.38 125 VAL A C 1
ATOM 1044 O O . VAL A 1 125 ? 4.031 13.907 -26.034 1.00 78.38 125 VAL A O 1
ATOM 1047 N N . GLU A 1 126 ? 3.560 14.488 -28.143 1.00 67.12 126 GLU A N 1
ATOM 1048 C CA . GLU A 1 126 ? 4.218 15.793 -28.037 1.00 67.12 126 GLU A CA 1
ATOM 1049 C C . GLU A 1 126 ? 3.369 16.753 -27.189 1.00 67.12 126 GLU A C 1
ATOM 1051 O O . GLU A 1 126 ? 2.196 17.013 -27.471 1.00 67.12 126 GLU A O 1
ATOM 1056 N N . VAL A 1 127 ? 3.970 17.286 -26.126 1.00 67.12 127 VAL A N 1
ATOM 1057 C CA . VAL A 1 127 ? 3.302 18.182 -25.179 1.00 67.12 127 VAL A CA 1
ATOM 1058 C C . VAL A 1 127 ? 3.349 19.613 -25.708 1.00 67.12 127 VAL A C 1
ATOM 1060 O O . VAL A 1 127 ? 4.369 20.290 -25.612 1.00 67.12 127 VAL A O 1
ATOM 1063 N N . GLU A 1 128 ? 2.232 20.105 -26.245 1.00 59.94 128 GLU A N 1
ATOM 1064 C CA . GLU A 1 128 ? 2.128 21.505 -26.689 1.00 59.94 128 GLU A CA 1
ATOM 1065 C C . GLU A 1 128 ? 1.931 22.493 -25.520 1.00 59.94 128 GLU A C 1
ATOM 1067 O O . GLU A 1 128 ? 2.268 23.672 -25.637 1.00 59.94 128 GLU A O 1
ATOM 1072 N N . ASN A 1 129 ? 1.376 22.043 -24.384 1.00 59.97 129 ASN A N 1
ATOM 1073 C CA . ASN A 1 129 ? 1.128 22.878 -23.205 1.00 59.97 129 ASN A CA 1
ATOM 1074 C C . ASN A 1 129 ? 1.149 22.056 -21.904 1.00 59.97 129 ASN A C 1
ATOM 1076 O O . ASN A 1 129 ? 0.220 21.294 -21.638 1.00 59.97 129 ASN A O 1
ATOM 1080 N N . GLU A 1 130 ? 2.164 22.283 -21.062 1.00 59.22 130 GLU A N 1
ATOM 1081 C CA . GLU A 1 130 ? 2.363 21.590 -19.776 1.00 59.22 130 GLU A CA 1
ATOM 1082 C C . GLU A 1 130 ? 1.168 21.712 -18.812 1.00 59.22 130 GLU A C 1
ATOM 1084 O O . GLU A 1 130 ? 0.979 20.858 -17.954 1.00 59.22 130 GLU A O 1
ATOM 1089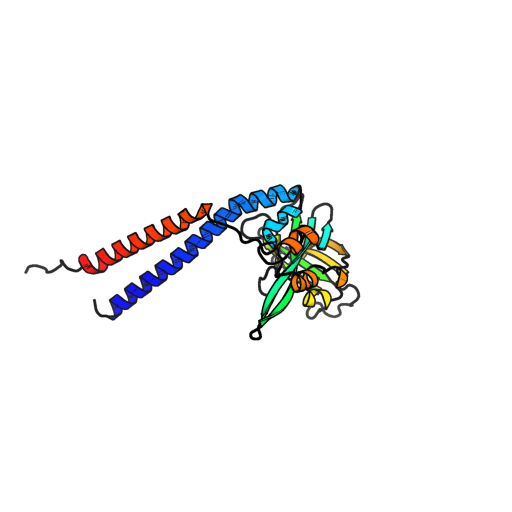 N N . ALA A 1 131 ? 0.328 22.748 -18.934 1.00 53.22 131 ALA A N 1
ATOM 1090 C CA . ALA A 1 131 ? -0.803 22.964 -18.027 1.00 53.22 131 ALA A CA 1
ATOM 1091 C C . ALA A 1 131 ? -2.043 22.095 -18.332 1.00 53.22 131 ALA A C 1
ATOM 1093 O O . ALA A 1 131 ? -2.938 22.005 -17.491 1.00 53.22 131 ALA A O 1
ATOM 1094 N N . TYR A 1 132 ? -2.123 21.481 -19.519 1.00 49.94 132 TYR A N 1
ATOM 1095 C CA . TYR A 1 132 ? -3.262 20.655 -19.966 1.00 49.94 132 TYR A CA 1
ATOM 1096 C C . TYR A 1 132 ? -2.823 19.292 -20.491 1.00 49.94 132 TYR A C 1
ATOM 1098 O O . TYR A 1 132 ? -3.487 18.672 -21.327 1.00 49.94 132 TYR A O 1
ATOM 1106 N N . ASP A 1 133 ? -1.682 18.839 -20.006 1.00 61.56 133 ASP A N 1
ATOM 1107 C CA . ASP A 1 133 ? -1.029 17.670 -20.528 1.00 61.56 133 ASP A CA 1
ATOM 1108 C C . ASP A 1 133 ? -1.629 16.393 -19.918 1.00 61.56 133 ASP A C 1
ATOM 1110 O O . ASP A 1 133 ? -1.518 16.099 -18.728 1.00 61.56 133 ASP A O 1
ATOM 1114 N N . LYS A 1 134 ? -2.347 15.646 -20.762 1.00 63.41 134 LYS A N 1
ATOM 1115 C CA . LYS A 1 134 ? -2.927 14.340 -20.421 1.00 63.41 134 LYS A CA 1
ATOM 1116 C C . LYS A 1 134 ? -1.937 13.189 -20.622 1.00 63.41 134 LYS A C 1
ATOM 1118 O O . LYS A 1 134 ? -2.296 12.060 -20.283 1.00 63.41 134 LYS A O 1
ATOM 1123 N N . SER A 1 135 ? -0.747 13.460 -21.172 1.00 68.88 135 SER A N 1
ATOM 1124 C CA . SER A 1 135 ? 0.287 12.457 -21.457 1.00 68.88 135 SER A CA 1
ATOM 1125 C C . SER A 1 135 ? 0.983 11.946 -20.197 1.00 68.88 135 SER A C 1
ATOM 1127 O O . SER A 1 135 ? 1.651 10.915 -20.258 1.00 68.88 135 SER A O 1
ATOM 1129 N N . TYR A 1 136 ? 0.795 12.611 -19.046 1.00 75.62 136 TYR A N 1
ATOM 1130 C CA . TYR A 1 136 ? 1.324 12.145 -17.770 1.00 75.62 136 TYR A CA 1
ATOM 1131 C C . TYR A 1 136 ? 0.263 11.722 -16.745 1.00 75.62 136 TYR A C 1
ATOM 1133 O O . TYR A 1 136 ? -0.922 12.083 -16.783 1.00 75.62 136 TYR A O 1
ATOM 1141 N N . GLY A 1 137 ? 0.713 10.884 -15.814 1.00 84.19 137 GLY A N 1
ATOM 1142 C CA . GLY A 1 137 ? 0.016 10.513 -14.591 1.00 84.19 137 GLY A CA 1
ATOM 1143 C C . GLY A 1 137 ? 0.910 10.807 -13.397 1.00 84.19 137 GLY A C 1
ATOM 1144 O O . GLY A 1 137 ? 1.912 10.122 -13.206 1.00 84.19 137 GLY A O 1
ATOM 1145 N N . ASP A 1 138 ? 0.535 11.816 -12.616 1.00 87.50 138 ASP A N 1
ATOM 1146 C CA . ASP A 1 138 ? 1.277 12.260 -11.440 1.00 87.50 138 ASP A CA 1
ATOM 1147 C C . ASP A 1 138 ? 0.669 11.679 -10.167 1.00 87.50 138 ASP A C 1
ATOM 1149 O O . ASP A 1 138 ? -0.522 11.830 -9.897 1.00 87.50 138 ASP A O 1
ATOM 1153 N N . PHE A 1 139 ? 1.512 11.040 -9.364 1.00 90.00 139 PHE A N 1
ATOM 1154 C CA . PHE A 1 139 ? 1.131 10.420 -8.105 1.00 90.00 139 PHE A CA 1
ATOM 1155 C C . PHE A 1 139 ? 2.073 10.891 -7.007 1.00 90.00 139 PHE A C 1
ATOM 1157 O O . PHE A 1 139 ? 3.291 10.700 -7.078 1.00 90.00 139 PHE A O 1
ATOM 1164 N N . SER A 1 140 ? 1.517 11.500 -5.961 1.00 91.31 140 SER A N 1
ATOM 1165 C CA . SER A 1 140 ? 2.313 11.845 -4.787 1.00 91.31 140 SER A CA 1
ATOM 1166 C C . SER A 1 140 ? 2.817 10.568 -4.127 1.00 91.31 140 SER A C 1
ATOM 1168 O O . SER A 1 140 ? 2.075 9.602 -3.960 1.00 91.31 140 SER A O 1
ATOM 1170 N N . VAL A 1 141 ? 4.081 10.564 -3.725 1.00 93.31 141 VAL A N 1
ATOM 1171 C CA . VAL A 1 141 ? 4.688 9.454 -2.998 1.00 93.31 141 VAL A CA 1
ATOM 1172 C C . VAL A 1 141 ? 4.870 9.891 -1.556 1.00 93.31 141 VAL A C 1
ATOM 1174 O O . VAL A 1 141 ? 5.610 10.824 -1.247 1.00 93.31 141 VAL A O 1
ATOM 1177 N N . VAL A 1 142 ? 4.154 9.222 -0.661 1.00 91.62 142 VAL A N 1
ATOM 1178 C CA . VAL A 1 142 ? 4.087 9.593 0.751 1.00 91.62 142 VAL A CA 1
ATOM 1179 C C . VAL A 1 142 ? 4.651 8.493 1.624 1.00 91.62 142 VAL A C 1
ATOM 1181 O O . VAL A 1 142 ? 4.618 7.309 1.285 1.00 91.62 142 VAL A O 1
ATOM 1184 N N . ARG A 1 143 ? 5.144 8.893 2.792 1.00 91.00 143 ARG A N 1
ATOM 1185 C CA . ARG A 1 143 ? 5.565 7.953 3.820 1.00 91.00 143 ARG A CA 1
ATOM 1186 C C . ARG A 1 143 ? 4.366 7.133 4.307 1.00 91.00 143 ARG A C 1
ATOM 1188 O O . ARG A 1 143 ? 3.331 7.683 4.688 1.00 91.00 143 ARG A O 1
ATOM 1195 N N . PHE A 1 144 ? 4.512 5.814 4.339 1.00 89.06 144 PHE A N 1
ATOM 1196 C CA . PHE A 1 144 ? 3.505 4.914 4.874 1.00 89.06 144 PHE A CA 1
ATOM 1197 C C . PHE A 1 144 ? 3.532 4.957 6.405 1.00 89.06 144 PHE A C 1
ATOM 1199 O O . PHE A 1 144 ? 4.369 4.332 7.063 1.00 89.06 144 PHE A O 1
ATOM 1206 N N . ARG A 1 145 ? 2.578 5.691 6.988 1.00 86.00 145 ARG A N 1
ATOM 1207 C CA . ARG A 1 145 ? 2.489 5.908 8.442 1.00 86.00 145 ARG A CA 1
ATOM 1208 C C . ARG A 1 145 ? 3.818 6.476 8.979 1.00 86.00 145 ARG A C 1
ATOM 1210 O O . ARG A 1 145 ? 4.324 7.457 8.447 1.00 86.00 145 ARG A O 1
ATOM 1217 N N . ASN A 1 146 ? 4.377 5.857 10.019 1.00 81.25 146 ASN A N 1
ATOM 1218 C CA . ASN A 1 146 ? 5.627 6.268 10.664 1.00 81.25 146 ASN A CA 1
ATOM 1219 C C . ASN A 1 146 ? 6.834 5.416 10.223 1.00 81.25 146 ASN A C 1
ATOM 1221 O O . ASN A 1 146 ? 7.850 5.410 10.910 1.00 81.25 146 ASN A O 1
ATOM 1225 N N . LEU A 1 147 ? 6.715 4.657 9.129 1.00 87.19 147 LEU A N 1
ATOM 1226 C CA . LEU A 1 147 ? 7.758 3.746 8.649 1.00 87.19 147 LEU A CA 1
ATOM 1227 C C . LEU A 1 147 ? 8.554 4.390 7.515 1.00 87.19 147 LEU A C 1
ATOM 1229 O O . LEU A 1 147 ? 7.988 5.150 6.737 1.00 87.19 147 LEU A O 1
ATOM 1233 N N . GLU A 1 148 ? 9.836 4.050 7.368 1.00 87.25 148 GLU A N 1
ATOM 1234 C CA . GLU A 1 148 ? 10.670 4.455 6.217 1.00 87.25 148 GLU A CA 1
ATOM 1235 C C . GLU A 1 148 ? 10.331 3.632 4.956 1.00 87.25 148 GLU A C 1
ATOM 1237 O O . GLU A 1 148 ? 11.189 3.043 4.304 1.00 87.25 148 GLU A O 1
ATOM 1242 N N . LEU A 1 149 ? 9.041 3.569 4.639 1.00 89.56 149 LEU A N 1
ATOM 1243 C CA . LEU A 1 149 ? 8.456 2.945 3.460 1.00 89.56 149 LEU A CA 1
ATOM 1244 C C . LEU A 1 149 ? 7.634 4.011 2.744 1.00 89.56 149 LEU A C 1
ATOM 1246 O O . LEU A 1 149 ? 6.878 4.731 3.396 1.00 89.56 149 LEU A O 1
ATOM 1250 N N . PHE A 1 150 ? 7.743 4.101 1.424 1.00 94.06 150 PHE A N 1
ATOM 1251 C CA . PHE A 1 150 ? 7.054 5.125 0.648 1.00 94.06 150 PHE A CA 1
ATOM 1252 C C . PHE A 1 150 ? 6.111 4.478 -0.356 1.00 94.06 150 PHE A C 1
ATOM 1254 O O . PHE A 1 150 ? 6.457 3.479 -0.982 1.00 94.06 150 PHE A O 1
ATOM 1261 N N . VAL A 1 151 ? 4.907 5.030 -0.483 1.00 94.19 151 VAL A N 1
ATOM 1262 C CA . VAL A 1 151 ? 3.848 4.488 -1.339 1.00 94.19 151 VAL A CA 1
ATOM 1263 C C . VAL A 1 151 ? 3.260 5.579 -2.215 1.00 94.19 151 VAL A C 1
ATOM 1265 O O . VAL A 1 151 ? 3.131 6.723 -1.771 1.00 94.19 151 VAL A O 1
ATOM 1268 N N . ALA A 1 152 ? 2.899 5.234 -3.449 1.00 92.75 152 ALA A N 1
ATOM 1269 C CA . ALA A 1 152 ? 2.195 6.164 -4.325 1.00 92.75 152 ALA A CA 1
ATOM 1270 C C . ALA A 1 152 ? 0.721 6.274 -3.911 1.00 92.75 152 ALA A C 1
ATOM 1272 O O . ALA A 1 152 ? 0.068 5.269 -3.618 1.00 92.75 152 ALA A O 1
ATOM 1273 N N . ILE A 1 153 ? 0.200 7.497 -3.901 1.00 89.56 153 ILE A N 1
ATOM 1274 C CA . ILE A 1 153 ? -1.209 7.805 -3.669 1.00 89.56 153 ILE A CA 1
ATOM 1275 C C . ILE A 1 153 ? -1.783 8.576 -4.855 1.00 89.56 153 ILE A C 1
ATOM 1277 O O . ILE A 1 153 ? -1.089 9.357 -5.506 1.00 89.56 153 ILE A O 1
ATOM 1281 N N . ASN A 1 154 ? -3.066 8.355 -5.123 1.00 80.75 154 ASN A N 1
ATOM 1282 C CA . ASN A 1 154 ? -3.819 9.123 -6.107 1.00 80.75 154 ASN A CA 1
ATOM 1283 C C . ASN A 1 154 ? -4.337 10.453 -5.518 1.00 80.75 154 ASN A C 1
ATOM 1285 O O . ASN A 1 154 ? -4.152 10.744 -4.334 1.00 80.75 154 ASN A O 1
ATOM 1289 N N . GLU A 1 155 ? -5.035 11.241 -6.338 1.00 75.31 155 GLU A N 1
ATOM 1290 C CA . GLU A 1 155 ? -5.616 12.538 -5.947 1.00 75.31 155 GLU A CA 1
ATOM 1291 C C . GLU A 1 155 ? -6.629 12.441 -4.788 1.00 75.31 155 GLU A C 1
ATOM 1293 O O . GLU A 1 155 ? -6.811 13.390 -4.028 1.00 75.31 155 GLU A O 1
ATOM 1298 N N . GLU A 1 156 ? -7.259 11.277 -4.601 1.00 77.12 156 GLU A N 1
ATOM 1299 C CA . GLU A 1 156 ? -8.177 11.001 -3.490 1.00 77.12 156 GLU A CA 1
ATOM 1300 C C . GLU A 1 156 ? -7.456 10.536 -2.210 1.00 77.12 156 GLU A C 1
ATOM 1302 O O . GLU A 1 156 ? -8.106 10.105 -1.254 1.00 77.12 156 GLU A O 1
ATOM 1307 N N . ILE A 1 157 ? -6.118 10.593 -2.176 1.00 75.88 157 ILE A N 1
ATOM 1308 C CA . ILE A 1 157 ? -5.275 10.116 -1.066 1.00 75.88 157 ILE A CA 1
ATOM 1309 C C . ILE A 1 157 ? -5.476 8.606 -0.822 1.00 75.88 157 ILE A C 1
ATOM 1311 O O . ILE A 1 157 ? -5.352 8.090 0.291 1.00 75.88 157 ILE A O 1
ATOM 1315 N N . LYS A 1 158 ? -5.800 7.854 -1.878 1.00 80.19 158 LYS A N 1
ATOM 1316 C CA . LYS A 1 158 ? -5.868 6.390 -1.838 1.00 80.19 158 LYS A CA 1
ATOM 1317 C C . LYS A 1 158 ? -4.568 5.809 -2.374 1.00 80.19 158 LYS A C 1
ATOM 1319 O O . LYS A 1 158 ? -4.077 6.223 -3.417 1.00 80.19 158 LYS A O 1
ATOM 1324 N N . ILE A 1 159 ? -4.062 4.784 -1.694 1.00 81.94 159 ILE A N 1
ATOM 1325 C CA . ILE A 1 159 ? -2.857 4.008 -2.056 1.00 81.94 159 ILE A CA 1
ATOM 1326 C C . ILE A 1 159 ? -3.071 3.057 -3.252 1.00 81.94 159 ILE A C 1
ATOM 1328 O O . ILE A 1 159 ? -2.380 2.052 -3.380 1.00 81.94 159 ILE A O 1
ATOM 1332 N N . HIS A 1 160 ? -4.077 3.324 -4.088 1.00 81.06 160 HIS A N 1
ATOM 1333 C CA . HIS A 1 160 ? -4.492 2.455 -5.183 1.00 81.06 160 HIS A CA 1
ATOM 1334 C C . HIS A 1 160 ? -4.590 3.264 -6.470 1.00 81.06 160 HIS A C 1
ATOM 1336 O O . HIS A 1 160 ? -5.376 4.210 -6.553 1.00 81.06 160 HIS A O 1
ATOM 1342 N N . ILE A 1 161 ? -3.826 2.858 -7.477 1.00 87.19 161 ILE A N 1
ATOM 1343 C CA . ILE A 1 161 ? -3.960 3.357 -8.845 1.00 87.19 161 ILE A CA 1
ATOM 1344 C C . ILE A 1 161 ? -4.856 2.364 -9.587 1.00 87.19 161 ILE A C 1
ATOM 1346 O O . ILE A 1 161 ? -4.563 1.172 -9.593 1.00 87.19 161 ILE A O 1
ATOM 1350 N N . SER A 1 162 ? -5.974 2.813 -10.156 1.00 89.50 162 SER A N 1
ATOM 1351 C CA . SER A 1 162 ? -6.877 1.928 -10.907 1.00 89.50 162 SER A CA 1
ATOM 1352 C C . SER A 1 162 ? -6.160 1.330 -12.118 1.00 89.50 162 SER A C 1
ATOM 1354 O O . SER A 1 162 ? -5.493 2.059 -12.853 1.00 89.50 162 SER A O 1
ATOM 1356 N N . LYS A 1 163 ? -6.326 0.021 -12.349 1.00 91.50 163 LYS A N 1
ATOM 1357 C CA . LYS A 1 163 ? -5.820 -0.649 -13.557 1.00 91.50 163 LYS A CA 1
ATOM 1358 C C . LYS A 1 163 ? -6.352 0.020 -14.825 1.00 91.50 163 LYS A C 1
ATOM 1360 O O . LYS A 1 163 ? -5.585 0.261 -15.748 1.00 91.50 163 LYS A O 1
ATOM 1365 N N . GLU A 1 164 ? -7.648 0.327 -14.860 1.00 87.44 164 GLU A N 1
ATOM 1366 C CA . GLU A 1 164 ? -8.285 0.941 -16.030 1.00 87.44 164 GLU A CA 1
ATOM 1367 C C . GLU A 1 164 ? -7.704 2.333 -16.303 1.00 87.44 164 GLU A C 1
ATOM 1369 O O . GLU A 1 164 ? -7.324 2.632 -17.430 1.00 87.44 164 GLU A O 1
ATOM 1374 N N . ASP A 1 165 ? -7.557 3.166 -15.268 1.00 83.19 165 ASP A N 1
ATOM 1375 C CA . ASP A 1 165 ? -6.989 4.514 -15.418 1.00 83.19 165 ASP A CA 1
ATOM 1376 C C . ASP A 1 165 ? -5.524 4.474 -15.861 1.00 83.19 165 ASP A C 1
ATOM 1378 O O . ASP A 1 165 ? -5.077 5.351 -16.601 1.00 83.19 165 ASP A O 1
ATOM 1382 N N . PHE A 1 166 ? -4.788 3.458 -15.404 1.00 86.44 166 PHE A N 1
ATOM 1383 C CA . PHE A 1 166 ? -3.402 3.237 -15.776 1.00 86.44 166 PHE A CA 1
ATOM 1384 C C . PHE A 1 166 ? -3.273 2.790 -17.236 1.00 86.44 166 PHE A C 1
ATOM 1386 O O . PHE A 1 166 ? -2.547 3.424 -17.988 1.00 86.44 166 PHE A O 1
ATOM 1393 N N . LEU A 1 167 ? -4.002 1.749 -17.654 1.00 87.38 167 LEU A N 1
ATOM 1394 C CA . LEU A 1 167 ? -3.897 1.168 -19.000 1.00 87.38 167 LEU A CA 1
ATOM 1395 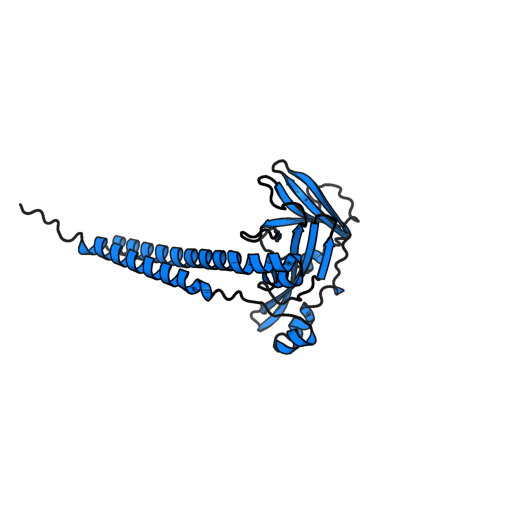C C . LEU A 1 167 ? -4.535 2.023 -20.098 1.00 87.38 167 LEU A C 1
ATOM 1397 O O . LEU A 1 167 ? -4.130 1.937 -21.253 1.00 87.38 167 LEU A O 1
ATOM 1401 N N . ASN A 1 168 ? -5.514 2.868 -19.759 1.00 81.12 168 ASN A N 1
ATOM 1402 C CA . ASN A 1 168 ? -6.095 3.821 -20.711 1.00 81.12 168 ASN A CA 1
ATOM 1403 C C . ASN A 1 168 ? -5.080 4.869 -21.196 1.00 81.12 168 ASN A C 1
ATOM 1405 O O . ASN A 1 168 ? -5.335 5.567 -22.180 1.00 81.12 168 ASN A O 1
ATOM 1409 N N . LYS A 1 169 ? -3.956 5.011 -20.493 1.00 76.56 169 LYS A N 1
ATOM 1410 C CA . LYS A 1 169 ? -2.849 5.887 -20.852 1.00 76.56 169 LYS A CA 1
ATOM 1411 C C . LYS A 1 169 ? -1.687 4.982 -21.261 1.00 76.56 169 LYS A C 1
ATOM 1413 O O . LYS A 1 169 ? -1.283 4.124 -20.486 1.00 76.56 169 LYS A O 1
ATOM 1418 N N . ASN A 1 170 ? -1.166 5.127 -22.479 1.00 82.81 170 ASN A N 1
ATOM 1419 C CA . ASN A 1 170 ? -0.090 4.270 -22.998 1.00 82.81 170 ASN A CA 1
ATOM 1420 C C . ASN A 1 170 ? 1.264 4.652 -22.376 1.00 82.81 170 ASN A C 1
ATOM 1422 O O . ASN A 1 170 ? 2.186 5.069 -23.070 1.00 82.81 170 ASN A O 1
ATOM 1426 N N . PHE A 1 171 ? 1.370 4.569 -21.051 1.00 89.62 171 PHE A N 1
ATOM 1427 C CA . PHE A 1 171 ? 2.577 4.935 -20.333 1.00 89.62 171 PHE A CA 1
ATOM 1428 C C . PHE A 1 171 ? 3.724 3.990 -20.688 1.00 89.62 171 PHE A C 1
ATOM 1430 O O . PHE A 1 171 ? 3.621 2.779 -20.500 1.00 89.62 171 PHE A O 1
ATOM 1437 N N . ASP A 1 172 ? 4.830 4.562 -21.150 1.00 91.88 172 ASP A N 1
ATOM 1438 C CA . ASP A 1 172 ? 6.041 3.853 -21.562 1.00 91.88 172 ASP A CA 1
ATOM 1439 C C . ASP A 1 172 ? 7.277 4.273 -20.748 1.00 91.88 172 ASP A C 1
ATOM 1441 O O . ASP A 1 172 ? 8.346 3.668 -20.859 1.00 91.88 172 ASP A O 1
ATOM 1445 N N . LEU A 1 173 ? 7.133 5.278 -19.880 1.00 93.12 173 LEU A N 1
ATOM 1446 C CA . LEU A 1 173 ? 8.188 5.778 -19.009 1.00 93.12 173 LEU A CA 1
ATOM 1447 C C . LEU A 1 173 ? 7.661 6.019 -17.591 1.00 93.12 173 LEU A C 1
ATOM 1449 O O . LEU A 1 173 ? 6.576 6.569 -17.396 1.00 93.12 173 LEU A O 1
ATOM 1453 N N . VAL A 1 174 ? 8.469 5.660 -16.592 1.00 95.25 174 VAL A N 1
ATOM 1454 C CA . VAL A 1 174 ? 8.258 6.039 -15.193 1.00 95.25 174 VAL A CA 1
ATOM 1455 C C . VAL A 1 174 ? 9.442 6.823 -14.654 1.00 95.25 174 VAL A C 1
ATOM 1457 O O . VAL A 1 174 ? 10.609 6.488 -14.882 1.00 95.25 174 VAL A O 1
ATOM 1460 N N . GLU A 1 175 ? 9.126 7.864 -13.898 1.00 95.69 175 GLU A N 1
ATOM 1461 C CA . GLU A 1 175 ? 10.088 8.769 -13.302 1.00 95.69 175 GLU A CA 1
ATOM 1462 C C . GLU A 1 175 ? 9.769 9.026 -11.833 1.00 95.69 175 GLU A C 1
ATOM 1464 O O . GLU A 1 175 ? 8.610 9.134 -11.432 1.00 95.69 175 GLU A O 1
ATOM 1469 N N . LEU A 1 176 ? 10.818 9.143 -11.025 1.00 95.50 176 LEU A N 1
ATOM 1470 C CA . LEU A 1 176 ? 10.740 9.527 -9.623 1.00 95.50 176 LEU A CA 1
ATOM 1471 C C . LEU A 1 176 ? 11.469 10.853 -9.438 1.00 95.50 176 LEU A C 1
ATOM 1473 O O . LEU A 1 176 ? 12.628 10.978 -9.838 1.00 95.50 176 LEU A O 1
ATOM 1477 N N . TYR A 1 177 ? 10.817 11.806 -8.783 1.00 94.06 177 TYR A N 1
ATOM 1478 C CA . TYR A 1 177 ? 11.358 13.133 -8.518 1.00 94.06 177 TYR A CA 1
ATOM 1479 C C . TYR A 1 177 ? 11.326 13.470 -7.033 1.00 94.06 177 TYR A C 1
ATOM 1481 O O . TYR A 1 177 ? 10.368 13.125 -6.340 1.00 94.06 177 TYR A O 1
ATOM 1489 N N . PHE A 1 178 ? 12.317 14.234 -6.576 1.00 93.19 178 PHE A N 1
ATOM 1490 C CA . PHE A 1 178 ? 12.098 15.180 -5.487 1.00 93.19 178 PHE A CA 1
ATOM 1491 C C . PHE A 1 178 ? 11.552 16.487 -6.059 1.00 93.19 178 PHE A C 1
ATOM 1493 O O . PHE A 1 178 ? 12.078 17.006 -7.041 1.00 93.19 178 PHE A O 1
ATOM 1500 N N . VAL A 1 179 ? 10.525 17.025 -5.413 1.00 90.62 179 VAL A N 1
ATOM 1501 C CA . VAL A 1 179 ? 9.928 18.322 -5.726 1.00 90.62 179 VAL A CA 1
ATOM 1502 C C . VAL A 1 179 ? 10.047 19.196 -4.489 1.00 90.62 179 VAL A C 1
ATOM 1504 O O . VAL A 1 179 ? 9.549 18.814 -3.430 1.00 90.62 179 VAL A O 1
ATOM 1507 N N . ASP A 1 180 ? 10.746 20.321 -4.592 1.00 88.19 180 ASP A N 1
ATOM 1508 C CA . ASP A 1 180 ? 10.840 21.283 -3.489 1.00 88.19 180 ASP A CA 1
ATOM 1509 C C . ASP A 1 180 ? 9.619 22.224 -3.423 1.00 88.19 180 ASP A C 1
ATOM 1511 O O . ASP A 1 180 ? 8.739 22.203 -4.289 1.00 88.19 180 ASP A O 1
ATOM 1515 N N . ASP A 1 181 ? 9.561 23.056 -2.379 1.00 84.56 181 ASP A N 1
ATOM 1516 C CA . ASP A 1 181 ? 8.479 24.032 -2.166 1.00 84.56 181 ASP A CA 1
ATOM 1517 C C . ASP A 1 181 ? 8.339 25.049 -3.322 1.00 84.56 181 ASP A C 1
ATOM 1519 O O . ASP A 1 181 ? 7.244 25.564 -3.565 1.00 84.56 181 ASP A O 1
ATOM 1523 N N . ASP A 1 182 ? 9.423 25.302 -4.064 1.00 85.56 182 ASP A N 1
ATOM 1524 C CA . ASP A 1 182 ? 9.475 26.211 -5.215 1.00 85.56 182 ASP A CA 1
ATOM 1525 C C . ASP A 1 182 ? 9.138 25.502 -6.546 1.00 85.56 182 ASP A C 1
ATOM 1527 O O . ASP A 1 182 ? 9.199 26.115 -7.615 1.00 85.56 182 ASP A O 1
ATOM 1531 N N . ARG A 1 183 ? 8.724 24.226 -6.492 1.00 82.62 183 ARG A N 1
ATOM 1532 C CA . ARG A 1 183 ? 8.432 23.348 -7.641 1.00 82.62 183 ARG A CA 1
ATOM 1533 C C . ARG A 1 183 ? 9.634 23.079 -8.550 1.00 82.62 183 ARG A C 1
ATOM 1535 O O . ARG A 1 183 ? 9.457 22.832 -9.743 1.00 82.62 183 ARG A O 1
ATOM 1542 N N . ASN A 1 184 ? 10.847 23.073 -8.012 1.00 86.62 184 ASN A N 1
ATOM 1543 C CA . ASN A 1 184 ? 11.998 22.540 -8.730 1.00 86.62 184 ASN A CA 1
ATOM 1544 C C . ASN A 1 184 ? 11.991 21.012 -8.662 1.00 86.62 184 ASN A C 1
ATOM 1546 O O . ASN A 1 184 ? 11.798 20.422 -7.598 1.00 86.62 184 ASN A O 1
ATOM 1550 N N . PHE A 1 185 ? 12.236 20.378 -9.807 1.00 90.44 185 PHE A N 1
ATOM 1551 C CA . PHE A 1 185 ? 12.226 18.927 -9.961 1.00 90.44 185 PHE A CA 1
ATOM 1552 C C . PHE A 1 185 ? 13.661 18.386 -10.001 1.00 90.44 185 PHE A C 1
ATOM 1554 O O . PHE A 1 185 ? 14.416 18.657 -10.933 1.00 90.44 185 PHE A O 1
ATOM 1561 N N . GLU A 1 186 ? 14.032 17.583 -9.007 1.00 92.38 186 GLU A N 1
ATOM 1562 C CA . GLU A 1 186 ? 15.267 16.793 -8.975 1.00 92.38 186 GLU A CA 1
ATOM 1563 C C . GLU A 1 186 ? 14.927 15.354 -9.390 1.00 92.38 186 GLU A C 1
ATOM 1565 O O . GLU A 1 186 ? 14.255 14.632 -8.654 1.00 92.38 186 GLU A O 1
ATOM 1570 N N . LEU A 1 187 ? 15.366 14.933 -10.580 1.00 93.69 187 LEU A N 1
ATOM 1571 C CA . LEU A 1 187 ? 15.138 13.577 -11.087 1.00 93.69 187 LEU A CA 1
ATOM 1572 C C . LEU A 1 187 ? 16.000 12.555 -10.329 1.00 93.69 187 LEU A C 1
ATOM 1574 O O . LEU A 1 187 ? 17.223 12.671 -10.294 1.00 93.69 187 LEU A O 1
ATOM 1578 N N . LEU A 1 188 ? 15.361 11.523 -9.779 1.00 94.00 188 LEU A N 1
ATOM 1579 C CA . LEU A 1 188 ? 15.997 10.452 -9.002 1.00 94.00 188 LEU A CA 1
ATOM 1580 C C . LEU A 1 188 ? 16.117 9.139 -9.776 1.00 94.00 188 LEU A C 1
ATOM 1582 O O . LEU A 1 188 ? 17.103 8.411 -9.642 1.00 94.00 188 LEU A O 1
ATOM 1586 N N . LEU A 1 189 ? 15.103 8.823 -10.578 1.00 95.38 189 LEU A N 1
ATOM 1587 C CA . LEU A 1 189 ? 15.036 7.621 -11.404 1.00 95.38 189 LEU A CA 1
ATOM 1588 C C . LEU A 1 189 ? 14.217 7.940 -12.652 1.00 95.38 189 LEU A C 1
ATOM 1590 O O . LEU A 1 189 ? 13.182 8.582 -12.541 1.00 95.38 189 LEU A O 1
ATOM 1594 N N . SER A 1 190 ? 14.671 7.477 -13.815 1.00 96.62 190 SER A N 1
ATOM 1595 C CA . SER A 1 190 ? 13.912 7.485 -15.071 1.00 96.62 190 SER A CA 1
ATOM 1596 C C . SER A 1 190 ? 14.167 6.162 -15.781 1.00 96.62 190 SER A C 1
ATOM 1598 O O . SER A 1 190 ? 15.326 5.800 -16.024 1.00 96.62 190 SER A O 1
ATOM 1600 N N . LYS A 1 191 ? 13.107 5.385 -16.010 1.00 97.00 191 LYS A N 1
ATOM 1601 C CA . LYS A 1 191 ? 13.185 4.048 -16.608 1.00 97.00 191 LYS A CA 1
ATOM 1602 C C . LYS A 1 191 ? 11.994 3.797 -17.529 1.00 97.00 191 LYS A C 1
ATOM 1604 O O . LYS A 1 191 ? 10.889 4.221 -17.196 1.00 97.00 191 LYS A O 1
ATOM 1609 N N . PRO A 1 192 ? 12.202 3.091 -18.653 1.00 94.69 192 PRO A N 1
ATOM 1610 C CA . PRO A 1 192 ? 11.089 2.621 -19.460 1.00 94.69 192 PRO A CA 1
ATOM 1611 C C . PRO A 1 192 ? 10.239 1.637 -18.653 1.00 94.69 192 PRO A C 1
ATOM 1613 O O . PRO A 1 192 ? 10.765 0.922 -17.792 1.00 94.69 192 PRO A O 1
ATOM 1616 N N . ILE A 1 193 ? 8.945 1.603 -18.947 1.00 93.38 193 ILE A N 1
ATOM 1617 C CA . ILE A 1 193 ? 8.003 0.627 -18.404 1.00 93.38 193 ILE A CA 1
ATOM 1618 C C . ILE A 1 193 ? 7.142 0.052 -19.516 1.00 93.38 193 ILE A C 1
ATOM 1620 O O . ILE A 1 193 ? 6.862 0.711 -20.510 1.00 93.38 193 ILE A O 1
ATOM 1624 N N . GLU A 1 194 ? 6.699 -1.180 -19.323 1.00 90.44 194 GLU A N 1
ATOM 1625 C CA . GLU A 1 194 ? 5.755 -1.833 -20.220 1.00 90.44 194 GLU A CA 1
ATOM 1626 C C . GLU A 1 194 ? 4.868 -2.732 -19.359 1.00 90.44 194 GLU A C 1
ATOM 1628 O O . GLU A 1 194 ? 5.208 -3.881 -19.099 1.00 90.44 194 GLU A O 1
ATOM 1633 N N . ILE A 1 195 ? 3.782 -2.159 -18.835 1.00 90.62 195 ILE A N 1
ATOM 1634 C CA . ILE A 1 195 ? 2.758 -2.882 -18.074 1.00 90.62 195 ILE A CA 1
ATOM 1635 C C . ILE A 1 195 ? 1.503 -2.933 -18.942 1.00 90.62 195 ILE A C 1
ATOM 1637 O O . ILE A 1 195 ? 0.918 -1.895 -19.253 1.00 90.62 195 ILE A O 1
ATOM 1641 N N . LYS A 1 196 ? 1.102 -4.137 -19.339 1.00 91.81 196 LYS A N 1
ATOM 1642 C CA . LYS A 1 196 ? -0.009 -4.406 -20.256 1.00 91.81 196 LYS A CA 1
ATOM 1643 C C . LYS A 1 196 ? -1.155 -5.116 -19.557 1.00 91.81 196 LYS A C 1
ATOM 1645 O O . LYS A 1 196 ? -1.026 -5.622 -18.447 1.00 91.81 196 LYS A O 1
ATOM 1650 N N . GLU A 1 197 ? -2.288 -5.191 -20.250 1.00 91.94 197 GLU A N 1
ATOM 1651 C CA . GLU A 1 197 ? -3.479 -5.918 -19.801 1.00 91.94 197 GLU A CA 1
ATOM 1652 C C . GLU A 1 197 ? -3.159 -7.372 -19.415 1.00 91.94 197 GLU A C 1
ATOM 1654 O O . GLU A 1 197 ? -3.639 -7.838 -18.381 1.00 91.94 197 GLU A O 1
ATOM 1659 N N . GLU A 1 198 ? -2.319 -8.064 -20.198 1.00 92.62 198 GLU A N 1
ATOM 1660 C CA . GLU A 1 198 ? -1.932 -9.460 -19.949 1.00 92.62 198 GLU A CA 1
ATOM 1661 C C . GLU A 1 198 ? -1.112 -9.691 -18.669 1.00 92.62 198 GLU A C 1
ATOM 1663 O O . GLU A 1 198 ? -1.109 -10.810 -18.152 1.00 92.62 198 GLU A O 1
ATOM 1668 N N . ASP A 1 199 ? -0.463 -8.657 -18.125 1.00 93.12 199 ASP A N 1
ATOM 1669 C CA . ASP A 1 199 ? 0.326 -8.774 -16.893 1.00 93.12 199 ASP A CA 1
ATOM 1670 C C . ASP A 1 199 ? -0.574 -8.874 -15.648 1.00 93.12 199 ASP A C 1
ATOM 1672 O O . ASP A 1 199 ? -0.191 -9.456 -14.626 1.00 93.12 199 ASP A O 1
ATOM 1676 N N . PHE A 1 200 ? -1.805 -8.356 -15.736 1.00 94.50 200 PHE A N 1
ATOM 1677 C CA . PHE A 1 200 ? -2.802 -8.408 -14.667 1.00 94.50 200 PHE A CA 1
ATOM 1678 C C . PHE A 1 200 ? -3.525 -9.752 -14.672 1.00 94.50 200 PHE A C 1
ATOM 1680 O O . PHE A 1 200 ? -4.515 -9.966 -15.375 1.00 94.50 200 PHE A O 1
ATOM 1687 N N . THR A 1 201 ? -3.033 -10.671 -13.851 1.00 93.94 201 THR A N 1
ATOM 1688 C CA . THR A 1 201 ? -3.424 -12.086 -13.899 1.00 93.94 201 THR A CA 1
ATOM 1689 C C . THR A 1 201 ? -4.322 -12.505 -12.741 1.00 93.94 201 THR A C 1
ATOM 1691 O O . THR A 1 201 ? -4.915 -13.582 -12.787 1.00 93.94 201 THR A O 1
ATOM 1694 N N . ILE A 1 202 ? -4.437 -11.695 -11.686 1.00 95.62 202 ILE A N 1
ATOM 1695 C CA . ILE A 1 202 ? -5.119 -12.102 -10.449 1.00 95.62 202 ILE A CA 1
ATOM 1696 C C . ILE A 1 202 ? -6.641 -12.033 -10.606 1.00 95.62 202 ILE A C 1
ATOM 1698 O O . ILE A 1 202 ? -7.346 -12.921 -10.129 1.00 95.62 202 ILE A O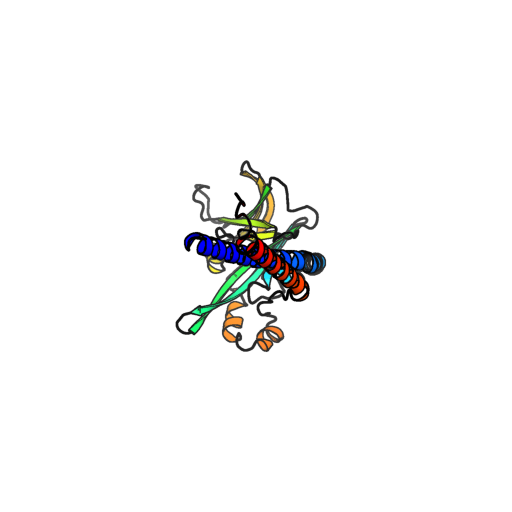 1
ATOM 1702 N N . ALA A 1 203 ? -7.165 -11.002 -11.270 1.00 95.19 203 ALA A N 1
ATOM 1703 C CA . ALA A 1 203 ? -8.591 -10.670 -11.216 1.00 95.19 203 ALA A CA 1
ATOM 1704 C C . ALA A 1 203 ? -9.524 -11.784 -11.710 1.00 95.19 203 ALA A C 1
ATOM 1706 O O . ALA A 1 203 ? -10.488 -12.128 -11.023 1.00 95.19 203 ALA A O 1
ATOM 1707 N N . ALA A 1 204 ? -9.221 -12.371 -12.871 1.00 94.31 204 ALA A N 1
ATOM 1708 C CA . ALA A 1 204 ? -10.023 -13.449 -13.448 1.00 94.31 204 ALA A CA 1
ATOM 1709 C C . ALA A 1 204 ? -10.014 -14.698 -12.553 1.00 94.31 204 ALA A C 1
ATOM 1711 O O . ALA A 1 204 ? -11.070 -15.247 -12.246 1.00 94.31 204 ALA A O 1
ATOM 1712 N N . ILE A 1 205 ? -8.833 -15.079 -12.056 1.00 96.06 205 ILE A N 1
ATOM 1713 C CA . ILE A 1 205 ? -8.652 -16.242 -11.180 1.00 96.06 205 ILE A CA 1
ATOM 1714 C C . ILE A 1 205 ? -9.405 -16.041 -9.860 1.00 96.06 205 ILE A C 1
ATOM 1716 O O . ILE A 1 205 ? -10.085 -16.946 -9.378 1.00 96.06 205 ILE A O 1
ATOM 1720 N N . VAL A 1 206 ? -9.334 -14.841 -9.277 1.00 95.94 206 VAL A N 1
ATOM 1721 C CA . VAL A 1 206 ? -10.076 -14.518 -8.053 1.00 95.94 206 VAL A CA 1
ATOM 1722 C C . VAL A 1 206 ? -11.582 -14.584 -8.297 1.00 95.94 206 VAL A C 1
ATOM 1724 O O . VAL A 1 206 ? -12.286 -15.172 -7.485 1.00 95.94 206 VAL A O 1
ATOM 1727 N N . LEU A 1 207 ? -12.099 -14.039 -9.401 1.00 94.88 207 LEU A N 1
ATOM 1728 C CA . LEU A 1 207 ? -13.534 -14.119 -9.707 1.00 94.88 207 LEU A CA 1
ATOM 1729 C C . LEU A 1 207 ? -14.039 -15.555 -9.859 1.00 94.88 207 LEU A C 1
ATOM 1731 O O . LEU A 1 207 ? -15.164 -15.844 -9.452 1.00 94.88 207 LEU A O 1
ATOM 1735 N N . GLU A 1 208 ? -13.221 -16.444 -10.413 1.00 94.56 208 GLU A N 1
ATOM 1736 C CA . GLU A 1 208 ? -13.568 -17.853 -10.589 1.00 94.56 208 GLU A CA 1
ATOM 1737 C C . GLU A 1 208 ? -13.492 -18.637 -9.267 1.00 94.56 208 GLU A C 1
ATOM 1739 O O . GLU A 1 208 ? -14.395 -19.414 -8.948 1.00 94.56 208 GLU A O 1
ATOM 1744 N N . HIS A 1 209 ? -12.465 -18.380 -8.450 1.00 94.88 209 HIS A N 1
ATOM 1745 C CA . HIS A 1 209 ? -12.120 -19.220 -7.299 1.00 94.88 209 HIS A CA 1
ATOM 1746 C C . HIS A 1 209 ? -12.290 -18.550 -5.923 1.00 94.88 209 HIS A C 1
ATOM 1748 O O . HIS A 1 209 ? -11.883 -19.129 -4.919 1.00 94.88 209 HIS A O 1
ATOM 1754 N N . TYR A 1 210 ? -12.921 -17.373 -5.795 1.00 91.69 210 TYR A N 1
ATOM 1755 C CA . TYR A 1 210 ? -13.049 -16.690 -4.487 1.00 91.69 210 TYR A CA 1
ATOM 1756 C C . TYR A 1 210 ? -13.803 -17.493 -3.413 1.00 91.69 210 TYR A C 1
ATOM 1758 O O . TYR A 1 210 ? -13.630 -17.237 -2.222 1.00 91.69 210 TYR A O 1
ATOM 1766 N N . ASN A 1 211 ? -14.634 -18.463 -3.810 1.00 91.69 211 ASN A N 1
ATOM 1767 C CA . ASN A 1 211 ? -15.309 -19.382 -2.885 1.00 91.69 211 ASN A CA 1
ATOM 1768 C C . ASN A 1 211 ? -14.434 -20.580 -2.468 1.00 91.69 211 ASN A C 1
ATOM 1770 O O . ASN A 1 211 ? -14.847 -21.350 -1.603 1.00 91.69 211 ASN A O 1
ATOM 1774 N N . ASN A 1 212 ? -13.244 -20.736 -3.057 1.00 93.56 212 ASN A N 1
ATOM 1775 C CA . ASN A 1 212 ? -12.277 -21.789 -2.760 1.00 93.56 212 ASN A CA 1
ATOM 1776 C C . ASN A 1 212 ? -10.899 -21.190 -2.400 1.00 93.56 212 ASN A C 1
ATOM 1778 O O . ASN A 1 212 ? -9.981 -21.181 -3.225 1.00 93.56 212 ASN A O 1
ATOM 1782 N N . PRO A 1 213 ? -10.730 -20.674 -1.166 1.00 89.62 213 PRO A N 1
ATOM 1783 C CA . PRO A 1 213 ? -9.489 -20.018 -0.751 1.00 89.62 213 PRO A CA 1
ATOM 1784 C C . PRO A 1 213 ? -8.247 -20.913 -0.846 1.00 89.62 213 PRO A C 1
ATOM 1786 O O . PRO A 1 213 ? -7.162 -20.411 -1.134 1.00 89.62 213 PRO A O 1
ATOM 1789 N N . ASP A 1 214 ? -8.398 -22.221 -0.631 1.00 94.44 214 ASP A N 1
ATOM 1790 C CA . ASP A 1 214 ? -7.282 -23.170 -0.684 1.00 94.44 214 ASP A CA 1
ATOM 1791 C C . ASP A 1 214 ? -6.711 -23.265 -2.102 1.00 94.44 214 ASP A C 1
ATOM 1793 O O . ASP A 1 214 ? -5.498 -23.258 -2.291 1.00 94.44 214 ASP A O 1
ATOM 1797 N N . GLU A 1 215 ? -7.571 -23.288 -3.117 1.00 95.56 215 GLU A N 1
ATOM 1798 C CA . GLU A 1 215 ? -7.137 -23.334 -4.512 1.00 95.56 215 GLU A CA 1
ATOM 1799 C C . GLU A 1 215 ? -6.434 -22.037 -4.936 1.00 95.56 215 GLU A C 1
ATOM 1801 O O . GLU A 1 215 ? -5.382 -22.089 -5.575 1.00 95.56 215 GLU A O 1
ATOM 1806 N N . LEU A 1 216 ? -6.943 -20.875 -4.507 1.00 94.81 216 LEU A N 1
ATOM 1807 C CA . LEU A 1 216 ? -6.265 -19.592 -4.726 1.00 94.81 216 LEU A CA 1
ATOM 1808 C C . LEU A 1 216 ? -4.836 -19.605 -4.173 1.00 94.81 216 LEU A C 1
ATOM 1810 O O . LEU A 1 216 ? -3.897 -19.228 -4.878 1.00 94.81 216 LEU A O 1
ATOM 1814 N N . VAL A 1 217 ? -4.661 -20.081 -2.940 1.00 94.75 217 VAL A N 1
ATOM 1815 C CA . VAL A 1 217 ? -3.365 -20.061 -2.255 1.00 94.75 217 VAL A CA 1
ATOM 1816 C C . VAL A 1 217 ? -2.422 -21.135 -2.792 1.00 94.75 217 VAL A C 1
ATOM 1818 O O . VAL A 1 217 ? -1.291 -20.824 -3.159 1.00 94.75 217 VAL A O 1
ATOM 1821 N N . TYR A 1 218 ? -2.855 -22.394 -2.844 1.00 95.56 218 TYR A N 1
ATOM 1822 C CA . TYR A 1 218 ? -1.963 -23.525 -3.113 1.00 95.56 218 TYR A CA 1
ATOM 1823 C C . TYR A 1 218 ? -1.735 -23.794 -4.603 1.00 95.56 218 TYR A C 1
ATOM 1825 O O . TYR A 1 218 ? -0.693 -24.347 -4.952 1.00 95.56 218 TYR A O 1
ATOM 1833 N N . THR A 1 219 ? -2.664 -23.392 -5.475 1.00 95.44 219 THR A N 1
ATOM 1834 C CA . THR A 1 219 ? -2.541 -23.589 -6.929 1.00 95.44 219 THR A CA 1
ATOM 1835 C C . THR A 1 219 ? -2.029 -22.330 -7.616 1.00 95.44 219 THR A C 1
ATOM 1837 O O . THR A 1 219 ? -1.095 -22.392 -8.413 1.00 95.44 219 THR A O 1
ATOM 1840 N N . TYR A 1 220 ? -2.621 -21.176 -7.300 1.00 95.12 220 TYR A N 1
ATOM 1841 C CA . TYR A 1 220 ? -2.359 -19.926 -8.020 1.00 95.12 220 TYR A CA 1
ATOM 1842 C C . TYR A 1 220 ? -1.412 -18.969 -7.290 1.00 95.12 220 TYR A C 1
ATOM 1844 O O . TYR A 1 220 ? -1.022 -17.945 -7.859 1.00 95.12 220 TYR A O 1
ATOM 1852 N N . ASN A 1 221 ? -1.018 -19.297 -6.053 1.00 95.38 221 ASN A N 1
ATOM 1853 C CA . ASN A 1 221 ? -0.187 -18.449 -5.195 1.00 95.38 221 ASN A CA 1
ATOM 1854 C C . ASN A 1 221 ? -0.793 -17.044 -4.989 1.00 95.38 221 ASN A C 1
ATOM 1856 O O . ASN A 1 221 ? -0.076 -16.042 -4.922 1.00 95.38 221 ASN A O 1
ATOM 1860 N N . ILE A 1 222 ? -2.128 -16.977 -4.938 1.00 96.12 222 ILE A N 1
ATOM 1861 C CA . ILE A 1 222 ? -2.916 -15.771 -4.691 1.00 96.12 222 ILE A CA 1
ATOM 1862 C C . ILE A 1 222 ? -3.428 -15.830 -3.258 1.00 96.12 222 ILE A C 1
ATOM 1864 O O . ILE A 1 222 ? -4.201 -16.708 -2.875 1.00 96.12 222 ILE A O 1
ATOM 1868 N N . PHE A 1 223 ? -3.012 -14.860 -2.459 1.00 94.75 223 PHE A N 1
ATOM 1869 C CA . PHE A 1 223 ? -3.360 -14.777 -1.055 1.00 94.75 223 PHE A CA 1
ATOM 1870 C C . PHE A 1 223 ? -4.583 -13.882 -0.871 1.00 94.75 223 PHE A C 1
ATOM 1872 O O . PHE A 1 223 ? -4.664 -12.819 -1.494 1.00 94.75 223 PHE A O 1
ATOM 1879 N N . PRO A 1 224 ? -5.538 -14.271 -0.010 1.00 93.31 224 PRO A N 1
ATOM 1880 C CA . PRO A 1 224 ? -6.643 -13.402 0.355 1.00 93.31 224 PRO A CA 1
ATOM 1881 C C . PRO A 1 224 ? -6.149 -12.211 1.179 1.00 93.31 224 PRO A C 1
ATOM 1883 O O . PRO A 1 224 ? -5.035 -12.205 1.711 1.00 93.31 224 PRO A O 1
ATOM 1886 N N . LYS A 1 225 ? -7.028 -11.219 1.340 1.00 91.38 225 LYS A N 1
ATOM 1887 C CA . LYS A 1 225 ? -6.782 -10.057 2.197 1.00 91.38 225 LYS A CA 1
ATOM 1888 C C . LYS A 1 225 ? -6.311 -10.485 3.592 1.00 91.38 225 LYS A C 1
ATOM 1890 O O . LYS A 1 225 ? -7.038 -11.153 4.331 1.00 91.38 225 LYS A O 1
ATOM 1895 N N . GLN A 1 226 ? -5.128 -10.024 3.979 1.00 87.31 226 GLN A N 1
ATOM 1896 C CA . GLN A 1 226 ? -4.525 -10.291 5.280 1.00 87.31 226 GLN A CA 1
ATOM 1897 C C . GLN A 1 226 ? -4.891 -9.179 6.261 1.00 87.31 226 GLN A C 1
ATOM 1899 O O . GLN A 1 226 ? -4.353 -8.076 6.227 1.00 87.31 226 GLN A O 1
ATOM 1904 N N . VAL A 1 227 ? -5.841 -9.456 7.155 1.00 85.31 227 VAL A N 1
ATOM 1905 C CA . VAL A 1 227 ? -6.217 -8.496 8.198 1.00 85.31 227 VAL A CA 1
ATOM 1906 C C . VAL A 1 227 ? -5.157 -8.502 9.297 1.00 85.31 227 VAL A C 1
ATOM 1908 O O . VAL A 1 227 ? -4.881 -9.539 9.898 1.00 85.31 227 VAL A O 1
ATOM 1911 N N . HIS A 1 228 ? -4.601 -7.332 9.607 1.00 86.81 228 HIS A N 1
ATOM 1912 C CA . HIS A 1 228 ? -3.678 -7.171 10.727 1.00 86.81 228 HIS A CA 1
ATOM 1913 C C . HIS A 1 228 ? -4.360 -7.493 12.063 1.00 86.81 228 HIS A C 1
ATOM 1915 O O . HIS A 1 228 ? -5.239 -6.764 12.530 1.00 86.81 228 HIS A O 1
ATOM 1921 N N . VAL A 1 229 ? -3.940 -8.587 12.699 1.00 87.00 229 VAL A N 1
ATOM 1922 C CA . VAL A 1 229 ? -4.479 -9.026 13.991 1.00 87.00 229 VAL A CA 1
ATOM 1923 C C . VAL A 1 229 ? -3.726 -8.331 15.126 1.00 87.00 229 VAL A C 1
ATOM 1925 O O . VAL A 1 229 ? -2.646 -8.751 15.528 1.00 87.00 229 VAL A O 1
ATOM 1928 N N . MET A 1 230 ? -4.321 -7.278 15.688 1.00 90.50 230 MET A N 1
ATOM 1929 C CA . MET A 1 230 ? -3.696 -6.424 16.714 1.00 90.50 230 MET A CA 1
ATOM 1930 C C . MET A 1 230 ? -4.049 -6.832 18.157 1.00 90.50 230 MET A C 1
ATOM 1932 O O . MET A 1 230 ? -4.137 -5.970 19.036 1.00 90.50 230 MET A O 1
ATOM 1936 N N . LYS A 1 231 ? -4.291 -8.130 18.400 1.00 90.81 231 LYS A N 1
ATOM 1937 C CA . LYS A 1 231 ? -4.765 -8.656 19.698 1.00 90.81 231 LYS A CA 1
ATOM 1938 C C . LYS A 1 231 ? -3.801 -8.379 20.852 1.00 90.81 231 LYS A C 1
ATOM 1940 O O . LYS A 1 231 ? -4.241 -8.074 21.954 1.00 90.81 231 LYS A O 1
ATOM 1945 N N . GLU A 1 232 ? -2.490 -8.422 20.598 1.00 93.44 232 GLU A N 1
ATOM 1946 C CA . GLU A 1 232 ? -1.462 -8.112 21.609 1.00 93.44 232 GLU A CA 1
ATOM 1947 C C . GLU A 1 232 ? -1.649 -6.709 22.211 1.00 93.44 232 GLU A C 1
ATOM 1949 O O . GLU A 1 232 ? -1.306 -6.488 23.366 1.00 93.44 232 GLU A O 1
ATOM 1954 N N . TYR A 1 233 ? -2.260 -5.779 21.470 1.00 94.06 233 TYR A N 1
ATOM 1955 C CA . TYR A 1 233 ? -2.476 -4.397 21.896 1.00 94.06 233 TYR A CA 1
ATOM 1956 C C . TYR A 1 233 ? -3.897 -4.119 22.405 1.00 94.06 233 TYR A C 1
ATOM 1958 O O . TYR A 1 233 ? -4.226 -2.968 22.694 1.00 94.06 233 TYR A O 1
ATOM 1966 N N . ASP A 1 234 ? -4.753 -5.137 22.556 1.00 93.00 234 ASP A N 1
ATOM 1967 C CA . ASP A 1 234 ? -6.119 -4.963 23.077 1.00 93.00 234 ASP A CA 1
ATOM 1968 C C . ASP A 1 234 ? -6.126 -4.346 24.489 1.00 93.00 234 ASP A C 1
ATOM 1970 O O . ASP A 1 234 ? -7.048 -3.611 24.845 1.00 93.00 234 ASP A O 1
ATOM 1974 N N . TYR A 1 235 ? -5.069 -4.554 25.284 1.00 94.25 235 TYR A N 1
ATOM 1975 C CA . TYR A 1 235 ? -4.936 -3.943 26.612 1.00 94.25 235 TYR A CA 1
ATOM 1976 C C . TYR A 1 235 ? -5.017 -2.406 26.580 1.00 94.25 235 TYR A C 1
ATOM 1978 O O . TYR A 1 235 ? -5.542 -1.809 27.519 1.00 94.25 235 TYR A O 1
ATOM 1986 N N . ILE A 1 236 ? -4.561 -1.757 25.501 1.00 95.06 236 ILE A N 1
ATOM 1987 C CA . ILE A 1 236 ? -4.599 -0.293 25.344 1.00 95.06 236 ILE A CA 1
ATOM 1988 C C . ILE A 1 236 ? -6.046 0.200 25.315 1.00 95.06 236 ILE A C 1
ATOM 1990 O O . ILE A 1 236 ? -6.380 1.189 25.969 1.00 95.06 236 ILE A O 1
ATOM 1994 N N . PHE A 1 237 ? -6.917 -0.523 24.608 1.00 93.50 237 PHE A N 1
ATOM 1995 C CA . PHE A 1 237 ? -8.347 -0.237 24.567 1.00 93.50 237 PHE A CA 1
ATOM 1996 C C . PHE A 1 237 ? -8.973 -0.357 25.959 1.00 93.50 237 PHE A C 1
ATOM 1998 O O . PHE A 1 237 ? -9.669 0.555 26.403 1.00 93.50 237 PHE A O 1
ATOM 2005 N N . TYR A 1 238 ? -8.686 -1.445 26.680 1.00 93.75 238 TYR A N 1
ATOM 2006 C CA . TYR A 1 238 ? -9.243 -1.657 28.017 1.00 93.75 238 TYR A CA 1
ATOM 2007 C C . TYR A 1 238 ? -8.770 -0.604 29.026 1.00 93.75 238 TYR A C 1
ATOM 2009 O O . TYR A 1 238 ? -9.582 -0.103 29.803 1.00 93.75 238 TYR A O 1
ATOM 2017 N N . ILE A 1 239 ? -7.492 -0.209 28.989 1.00 94.81 239 ILE A N 1
ATOM 2018 C CA . ILE A 1 239 ? -6.964 0.874 29.834 1.00 94.81 239 ILE A CA 1
ATOM 2019 C C . ILE A 1 239 ? -7.681 2.192 29.527 1.00 94.81 239 ILE A C 1
ATOM 2021 O O . ILE A 1 239 ? -8.135 2.877 30.445 1.00 94.81 239 ILE A O 1
ATOM 2025 N N . ALA A 1 240 ? -7.816 2.537 28.244 1.00 93.75 240 ALA A N 1
ATOM 2026 C CA . ALA A 1 240 ? -8.478 3.760 27.810 1.00 93.75 240 ALA A CA 1
ATOM 2027 C C . ALA A 1 240 ? -9.958 3.788 28.240 1.00 93.75 240 ALA A C 1
ATOM 2029 O O . ALA A 1 240 ? -10.434 4.789 28.783 1.00 93.75 240 ALA A O 1
ATOM 2030 N N . LEU A 1 241 ? -10.660 2.661 28.085 1.00 93.31 241 LEU A N 1
ATOM 2031 C CA . LEU A 1 241 ? -12.048 2.486 28.503 1.00 93.31 241 LEU A CA 1
ATOM 2032 C C . LEU A 1 241 ? -12.218 2.663 30.017 1.00 93.31 241 LEU A C 1
ATOM 2034 O O . LEU A 1 241 ? -13.072 3.435 30.452 1.00 93.31 241 LEU A O 1
ATOM 2038 N N . VAL A 1 242 ? -11.395 1.986 30.825 1.00 95.25 242 VAL A N 1
ATOM 2039 C CA . VAL A 1 242 ? -11.424 2.121 32.292 1.00 95.25 242 VAL A CA 1
ATOM 2040 C C . VAL A 1 242 ? -11.145 3.568 32.700 1.00 95.25 242 VAL A C 1
ATOM 2042 O O . VAL A 1 242 ? -11.871 4.116 33.531 1.00 95.25 242 VAL A O 1
ATOM 2045 N N . GLY A 1 243 ? -10.155 4.215 32.079 1.00 92.88 243 GLY A N 1
ATOM 2046 C CA . GLY A 1 243 ? -9.829 5.618 32.330 1.00 92.88 243 GLY A CA 1
ATOM 2047 C C . GLY A 1 243 ? -11.012 6.557 32.079 1.00 92.88 243 GLY A C 1
ATOM 2048 O O . GLY A 1 243 ? -11.325 7.397 32.925 1.00 92.88 243 GLY A O 1
ATOM 2049 N N . VAL A 1 244 ? -11.727 6.377 30.965 1.00 93.38 244 VAL A N 1
ATOM 2050 C CA . VAL A 1 244 ? -12.927 7.172 30.660 1.00 93.38 244 VAL A CA 1
ATOM 2051 C C . VAL A 1 244 ? -14.074 6.884 31.609 1.00 93.38 244 VAL A C 1
ATOM 2053 O O . VAL A 1 244 ? -14.727 7.823 32.057 1.00 93.38 244 VAL A O 1
ATOM 2056 N N . LEU A 1 245 ? -14.327 5.620 31.950 1.00 92.81 245 LEU A N 1
ATOM 2057 C CA . LEU A 1 245 ? -15.390 5.272 32.892 1.00 92.81 245 LEU A CA 1
ATOM 2058 C C . LEU A 1 245 ? -15.142 5.899 34.271 1.00 92.81 245 LEU A C 1
ATOM 2060 O O . LEU A 1 245 ? -16.074 6.438 34.871 1.00 92.81 245 LEU A O 1
ATOM 2064 N N . LEU A 1 246 ? -13.891 5.908 34.741 1.00 93.75 246 LEU A N 1
ATOM 2065 C CA . LEU A 1 246 ? -13.501 6.596 35.973 1.00 93.75 246 LEU A CA 1
ATOM 2066 C C . LEU A 1 246 ? -13.704 8.112 35.865 1.00 93.75 246 LEU A C 1
ATOM 2068 O O . LEU A 1 246 ? -14.309 8.708 36.757 1.00 93.75 246 LEU A O 1
ATOM 2072 N N . LEU A 1 247 ? -13.275 8.732 34.761 1.00 90.56 247 LEU A N 1
ATOM 2073 C CA . LEU A 1 247 ? -13.484 10.160 34.494 1.00 90.56 247 LEU A CA 1
ATOM 2074 C C . LEU A 1 247 ? -14.972 10.530 34.481 1.00 90.56 247 LEU A C 1
ATOM 2076 O O . LEU A 1 247 ? -15.374 11.488 35.140 1.00 90.56 247 LEU A O 1
ATOM 2080 N N . ILE A 1 248 ? -15.808 9.757 33.785 1.00 89.81 248 ILE A N 1
ATOM 2081 C CA . ILE A 1 248 ? -17.262 9.957 33.744 1.00 89.81 248 ILE A CA 1
ATOM 2082 C C . ILE A 1 248 ? -17.866 9.776 35.136 1.00 89.81 248 ILE A C 1
ATOM 2084 O O . ILE A 1 248 ? -18.687 10.598 35.552 1.00 89.81 248 ILE A O 1
ATOM 2088 N N . GLY A 1 249 ? -17.439 8.757 35.885 1.00 88.56 249 GLY A N 1
ATOM 2089 C CA . GLY A 1 249 ? -17.855 8.541 37.270 1.00 88.56 249 GLY A CA 1
ATOM 2090 C C . GLY A 1 249 ? -17.527 9.738 38.165 1.00 88.56 249 GLY A C 1
ATOM 2091 O O . GLY A 1 249 ? -18.407 10.251 38.860 1.00 88.56 249 GLY A O 1
ATOM 2092 N N . MET A 1 250 ? -16.297 10.251 38.085 1.00 88.12 250 MET A N 1
ATOM 2093 C CA . MET A 1 250 ? -15.856 11.436 38.826 1.00 88.12 250 MET A CA 1
ATOM 2094 C C . MET A 1 250 ? -16.641 12.686 38.428 1.00 88.12 250 MET A C 1
ATOM 2096 O O . MET A 1 250 ? -17.165 13.389 39.295 1.00 88.12 250 MET A O 1
ATOM 2100 N N . MET A 1 251 ? -16.779 12.959 37.128 1.00 86.38 251 MET A N 1
ATOM 2101 C CA . MET A 1 251 ? -17.556 14.099 36.642 1.00 86.38 251 MET A CA 1
ATOM 2102 C C . MET A 1 251 ? -19.009 14.006 37.109 1.00 86.38 251 MET A C 1
ATOM 2104 O O . MET A 1 251 ? -19.561 14.989 37.603 1.00 86.38 251 MET A O 1
ATOM 2108 N N . THR A 1 252 ? -19.622 12.825 37.040 1.00 85.62 252 THR A N 1
ATOM 2109 C CA . THR A 1 252 ? -20.984 12.592 37.536 1.00 85.62 252 THR A CA 1
ATOM 2110 C C . THR A 1 252 ? -21.075 12.878 39.035 1.00 85.62 252 THR A C 1
ATOM 2112 O O . THR A 1 252 ? -21.973 13.607 39.469 1.00 85.62 252 THR A O 1
ATOM 2115 N N . TYR A 1 253 ? -20.116 12.385 39.825 1.00 84.25 253 TYR A N 1
ATOM 2116 C CA . TYR A 1 253 ? -20.047 12.635 41.263 1.00 84.25 253 TYR A CA 1
ATOM 2117 C C . TYR A 1 253 ? -19.990 14.138 41.586 1.00 84.25 253 TYR A C 1
ATOM 2119 O O . TYR A 1 253 ? -20.841 14.647 42.322 1.00 84.25 253 TYR A O 1
ATOM 2127 N N . PHE A 1 254 ? -19.061 14.886 40.982 1.00 81.50 254 PHE A N 1
ATOM 2128 C CA . PHE A 1 254 ? -18.929 16.329 41.224 1.00 81.50 254 PHE A CA 1
ATOM 2129 C C . PHE A 1 254 ? -20.152 17.127 40.759 1.00 81.50 254 PHE A C 1
ATOM 2131 O O . PHE A 1 254 ? -20.606 18.044 41.450 1.00 81.50 254 PHE A O 1
ATOM 2138 N N . THR A 1 255 ? -20.726 16.757 39.617 1.00 75.81 255 THR A N 1
ATOM 2139 C CA . THR A 1 255 ? -21.837 17.499 39.011 1.00 75.81 255 THR A CA 1
ATOM 2140 C C . THR A 1 255 ? -23.143 17.325 39.796 1.00 75.81 255 THR A C 1
ATOM 2142 O O . THR A 1 255 ? -23.908 18.285 39.942 1.00 75.81 255 THR A O 1
ATOM 2145 N N . TYR A 1 256 ? -23.399 16.130 40.344 1.00 72.38 256 TYR A N 1
ATOM 2146 C CA . TYR A 1 256 ? -24.659 15.805 41.024 1.00 72.38 256 TYR A CA 1
ATOM 2147 C C . TYR A 1 256 ? -24.591 15.848 42.557 1.00 72.38 256 TYR A C 1
ATOM 2149 O O . TYR A 1 256 ? -25.571 16.264 43.182 1.00 72.38 256 TYR A O 1
ATOM 2157 N N . PHE A 1 257 ? -23.471 15.469 43.178 1.00 69.19 257 PHE A N 1
ATOM 2158 C CA . PHE A 1 257 ? -23.382 15.336 44.639 1.00 69.19 257 PHE A CA 1
ATOM 2159 C C . PHE A 1 257 ? -22.706 16.529 45.327 1.00 69.19 257 PHE A C 1
ATOM 2161 O O . PHE A 1 257 ? -23.142 16.928 46.408 1.00 69.19 257 PHE A O 1
ATOM 2168 N N . PHE A 1 258 ? -21.730 17.187 44.693 1.00 61.31 258 PHE A N 1
ATOM 2169 C CA . PHE A 1 258 ? -20.999 18.301 45.322 1.00 61.31 258 PHE A CA 1
ATOM 2170 C C . PHE A 1 258 ? -21.828 19.598 45.431 1.00 61.31 258 PHE A C 1
ATOM 2172 O O . PHE A 1 258 ? -21.666 20.381 46.365 1.00 61.31 258 PHE A O 1
ATOM 2179 N N . ARG A 1 259 ? -22.803 19.813 44.535 1.00 55.41 259 ARG A N 1
ATOM 2180 C CA . ARG A 1 259 ? -23.692 20.995 44.565 1.00 55.41 259 ARG A CA 1
ATOM 2181 C C . ARG A 1 259 ? -24.761 20.979 45.669 1.00 55.41 259 ARG A C 1
ATOM 2183 O O . ARG A 1 259 ? -25.444 21.984 45.848 1.00 55.41 259 ARG A O 1
ATOM 2190 N N . ARG A 1 260 ? -24.932 19.883 46.422 1.00 51.81 260 ARG A N 1
ATOM 2191 C CA . ARG A 1 260 ? -26.015 19.746 47.421 1.00 51.81 260 ARG A CA 1
ATOM 2192 C C . ARG A 1 260 ? -25.728 20.362 48.804 1.00 51.81 260 ARG A C 1
ATOM 2194 O O . ARG A 1 260 ? -26.638 20.369 49.626 1.00 51.81 260 ARG A O 1
ATOM 2201 N N . LYS A 1 261 ? -24.538 20.925 49.075 1.00 51.12 261 LYS A N 1
ATOM 2202 C CA . LYS A 1 261 ? -24.174 21.480 50.403 1.00 51.12 261 LYS A CA 1
ATOM 2203 C C . LYS A 1 261 ? -23.619 22.919 50.393 1.00 51.12 261 LYS A C 1
ATOM 2205 O O . LYS A 1 261 ? -22.569 23.192 50.960 1.00 51.12 261 LYS A O 1
ATOM 2210 N N . ARG A 1 262 ? -24.358 23.875 49.827 1.00 51.53 262 ARG A N 1
ATOM 2211 C CA . ARG A 1 262 ? -24.274 25.291 50.251 1.00 51.53 262 ARG A CA 1
ATOM 2212 C C . ARG A 1 262 ? -25.678 25.840 50.505 1.00 51.53 262 ARG A C 1
ATOM 2214 O O . ARG A 1 262 ? -26.174 26.680 49.766 1.00 51.53 262 ARG A O 1
ATOM 2221 N N . LYS A 1 263 ? -26.344 25.325 51.544 1.00 46.22 263 LYS A N 1
ATOM 2222 C CA 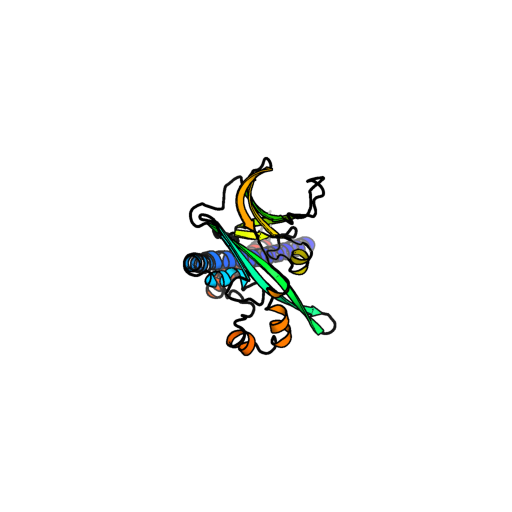. LYS A 1 263 ? -27.303 26.143 52.293 1.00 46.22 263 LYS A CA 1
ATOM 2223 C C . LYS A 1 263 ? -26.459 26.920 53.295 1.00 46.22 263 LYS A C 1
ATOM 2225 O O . LYS A 1 263 ? -25.960 26.323 54.242 1.00 46.22 263 LYS A O 1
ATOM 2230 N N . TYR A 1 264 ? -26.226 28.198 53.012 1.00 46.12 264 TYR A N 1
ATOM 2231 C CA . TYR A 1 264 ? -25.741 29.134 54.017 1.00 46.12 264 TYR A CA 1
ATOM 2232 C C . TYR A 1 264 ? -26.760 29.121 55.162 1.00 46.12 264 TYR A C 1
ATOM 2234 O O . TYR A 1 264 ? -27.946 29.362 54.939 1.00 46.12 264 TYR A O 1
ATOM 2242 N N . THR A 1 265 ? -26.317 28.719 56.347 1.00 42.38 265 THR A N 1
ATOM 2243 C CA . THR A 1 265 ? -26.995 29.022 57.606 1.00 42.38 265 THR A CA 1
ATOM 2244 C C . THR A 1 265 ? -26.947 30.535 57.799 1.00 42.38 265 THR A C 1
ATOM 2246 O O . THR A 1 265 ? -25.866 31.114 57.677 1.00 42.38 265 THR A O 1
ATOM 2249 N N . ASN A 1 266 ? -28.124 31.132 58.010 1.00 39.62 266 ASN A N 1
ATOM 2250 C CA . ASN A 1 266 ? -28.296 32.512 58.472 1.00 39.62 266 ASN A CA 1
ATOM 2251 C C . ASN A 1 266 ? -27.565 32.750 59.793 1.00 39.62 266 ASN A C 1
ATOM 2253 O O . ASN A 1 266 ? -27.506 31.785 60.593 1.00 39.62 266 ASN A O 1
#

Radius of gyration: 25.35 Å; Cα contacts (8 Å, |Δi|>4): 415; chains: 1; bounding box: 55×56×86 Å

Nearest PDB structures (foldseek):
  6hoo-assembly1_B  TM=6.034E-01  e=1.710E+00  Klebsiella pneumoniae
  4gn2-assembly1_A  TM=4.764E-01  e=1.158E+00  Pseudomonas aeruginosa
  5ien-assembly2_B  TM=5.217E-01  e=1.911E+00  synthetic construct
  5ien-assembly1_A  TM=4.982E-01  e=2.669E+00  synthetic construct
  3hx8-assembly2_C  TM=3.607E-01  e=1.369E+00  Mesorhizobium loti

Sequence (266 aa):
MKILGRVLFALLCVILFIFTLNYSEQIRVSKYFEKYGVEALEQAKEDPTYYRFFYGATGYHKNVPLYEVANDEYTIYFYEVVTLEQNKAKETRANTYLYTIVTSKTKPLAKEKNQLLLRFKDTSVEVENEAYDKSYGDFSVVRFRNLELFVAINEEIKIHISKEDFLNKNFDLVELYFVDDDRNFELLLSKPIEIKEEDFTIAAIVLEHYNNPDELVYTYNIFPKQVHVMKEYDYIFYIALVGVLLLIGMMTYFTYFFRRKRKYTN

Foldseek 3Di:
DPPVVVVVLVVVLVVLVVVLLVVLVVVLVVVLCVPLVQVLVVVCVVPVLSCCVPCLQPWKWFSAFLDWDDDPFKIKGWTKGWDWDADPVRDIAIWIWIQIKMDTDPDQPDDPFWWKKKKFADPVDDPPDPVPDPRMDIWTWDDDPPDSIIITAHPVRDSTDTPCSVAVRQTQKMWMWIQGPVRDTDTDDIDTDDDHPVSNDLRVVCSVCVVPQCCCCVPVVIHTRDDDDSPVSVVSSVVSVVVSVVVSVVVCCCVPPVVPPPPDDD

Secondary structure (DSSP, 8-state):
--HHHHHHHHHHHHHHHHHHHHHHHHHHHHHHIIIIIHHHHHHHTT-GGGGHHHHTTTSEE-SS-SEEEE-SSEEEEEEEEEEEEE-TT--EEEEEEEEEEEEESSS-S-BTTEEEEEEEE-TTS--S-GGG--SEEEEEEEE-TTSS-EEEE-TTS-S-EEHHHHHTS---EEEEEEEETT--EEEEEEEE----GGG--HHHHHHHHTT-HHHHHHTT--BPP-----GGGHHHHHHHHHHHHHHHHHHHHHHHTGGG------

Mean predicted aligned error: 7.65 Å

pLDDT: mean 87.6, std 10.88, range [39.62, 97.0]

Solvent-accessible surface area (backbone atoms only — not comparable to full-atom values): 15112 Å² total; per-residue (Å²): 126,63,70,66,60,56,52,53,49,53,52,50,52,51,50,52,49,54,49,44,54,56,52,29,51,52,50,38,52,50,55,45,42,66,50,57,46,46,51,33,52,61,48,26,76,81,40,62,49,38,50,41,74,74,57,25,55,74,16,32,29,51,59,60,62,71,44,76,52,72,63,96,48,40,39,39,38,33,30,57,33,29,39,81,46,67,48,98,85,69,52,76,43,70,50,52,23,39,36,39,41,45,49,55,80,80,57,80,85,76,51,101,61,40,46,37,36,39,35,34,29,23,84,88,58,85,79,90,46,87,91,76,53,78,51,53,49,79,24,50,38,41,64,50,79,94,44,105,40,30,30,38,23,41,98,86,73,37,62,52,44,48,44,66,73,51,62,76,42,75,46,40,32,39,34,34,28,40,31,38,88,86,67,51,76,45,80,75,46,78,46,77,46,85,81,56,77,84,68,67,62,58,51,68,55,45,72,75,34,67,92,38,63,64,54,32,39,78,73,68,52,33,42,67,55,45,75,85,82,61,67,92,41,49,61,51,44,54,51,46,50,53,52,50,53,50,50,51,51,50,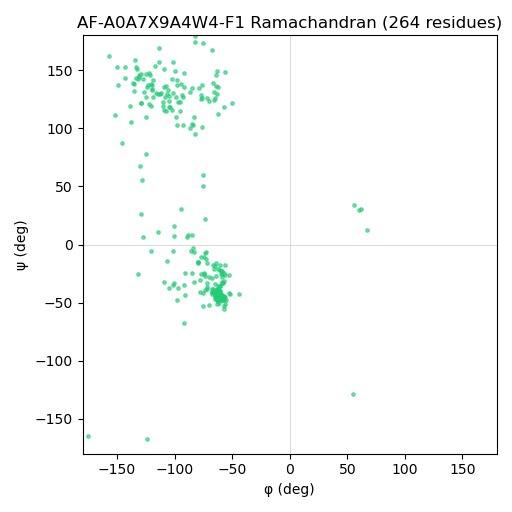52,50,46,54,70,66,59,62,71,75,76,78,77,78,80,130